Protein AF-0000000079719434 (afdb_homodimer)

pLDDT: mean 94.67, std 8.81, range [54.81, 98.94]

Sequence (190 aa):
MGSAHKIVSSGMENIEIMGLVAAVLTTYSIVPQVHKTWRNKSTKDISLTMYMAMFLGVVLWLIYGIYHESVPMILANFITAVLLFVMIVLKLKYKMGSAHKIVSSGMENIEIMGLVAAVLTTYSIVPQVHKTWRNKSTKDISLTMYMAMFLGVVLWLIYGIYHESVPMILANFITAVLLFVMIVLKLKYK

Nearest PDB structures (foldseek):
  4rng-assembly4_C-2  TM=9.936E-01  e=1.861E-06  Thermodesulfovibrio yellowstonii DSM 11347
  4rng-assembly2_D  TM=9.945E-01  e=3.079E-06  Thermodesulfovibrio yellowstonii DSM 11347
  4qnc-assembly1_A  TM=9.888E-01  e=3.050E-05  Leptospira biflexa serovar Patoc strain 'Patoc 1 (Paris)'
  5uhs-assembly1_B  TM=9.172E-01  e=1.167E-04  Leptospira biflexa serovar Patoc strain 'Patoc 1 (Paris)'
  4x5m-assembly2_B  TM=8.716E-01  e=1.544E-04  Escherichia coli UMEA 3162-1

InterPro domains:
  IPR006603 PQ-loop repeat [PF04193] (16-69)
  IPR047662 SemiSWEET transporter [NF037968] (19-94)

Organism: NCBI:txid616991

Foldseek 3Di:
DVVVVVVVVVVVVVVLVVLQVVLCCQLCVLVVVLVVCVVVLACPVPDLVVLVVVLVVLVVQLVVCVVVVRPSSNNSSVSNNVSSVSVNVSNVRSD/DVVVVVVVVVVVVVVLVVLQVVLCCQLCVLVVVLVVCVVVLACPVPDLVVLVVVLVVLVVQLVVCVVVVRPSSNNSSVSNNVSSVSVNVSNVVSD

Secondary structure (DSSP, 8-state):
-HHHHHHHHHHHHHHHHHHHHHHHHHHHTHHHHHHHHHHH---TTS-HHHHHHHHHHHHHHHHHHHHTT-HHHHHHHHHHHHHHHHHHHHHHH--/-HHHHHHHHHHHHHHHHHHHHHHHHHHHTHHHHHHHHHHH---TTS-HHHHHHHHHHHHHHHHHHHHTT-HHHHHHHHHHHHHHHHHHHHHHH--

Solvent-accessible surface area (backbone atoms only — not comparable to full-atom values): 9153 Å² total; per-residue (Å²): 116,70,64,63,55,49,52,51,53,50,49,51,52,52,46,53,49,44,34,39,53,18,22,50,31,44,34,56,16,50,49,55,35,47,51,50,29,67,72,67,55,42,33,86,55,58,44,65,66,19,42,54,36,30,34,56,11,29,52,39,42,24,54,44,14,55,75,68,65,34,65,36,43,33,52,24,25,53,55,30,35,52,54,36,50,52,46,47,52,51,43,67,71,36,103,116,71,64,63,55,49,54,50,52,51,49,50,51,53,47,51,50,43,34,39,52,18,23,49,31,44,36,55,17,50,48,55,35,48,51,50,29,67,71,67,56,44,33,86,54,57,44,66,64,19,42,53,35,30,35,56,12,30,53,40,42,23,53,45,15,55,76,66,67,34,65,37,44,32,52,24,25,52,54,34,34,53,54,34,48,53,46,49,53,50,44,67,71,36,102

Structure (mmCIF, N/CA/C/O backbone):
data_AF-0000000079719434-model_v1
#
loop_
_entity.id
_entity.type
_entity.pdbx_description
1 polymer 'MtN3 and saliva related transmembrane protein'
#
loop_
_atom_site.group_PDB
_atom_site.id
_atom_site.type_symbol
_atom_site.label_atom_id
_atom_site.label_alt_id
_atom_site.label_comp_id
_atom_site.label_asym_id
_atom_site.label_entity_id
_atom_site.label_seq_id
_atom_site.pdbx_PDB_ins_code
_atom_site.Cartn_x
_atom_site.Cartn_y
_atom_site.Cartn_z
_atom_site.occupancy
_atom_site.B_iso_or_equiv
_atom_site.auth_seq_id
_atom_site.auth_comp_id
_atom_site.auth_asym_id
_atom_site.auth_atom_id
_atom_site.pdbx_PDB_model_num
ATOM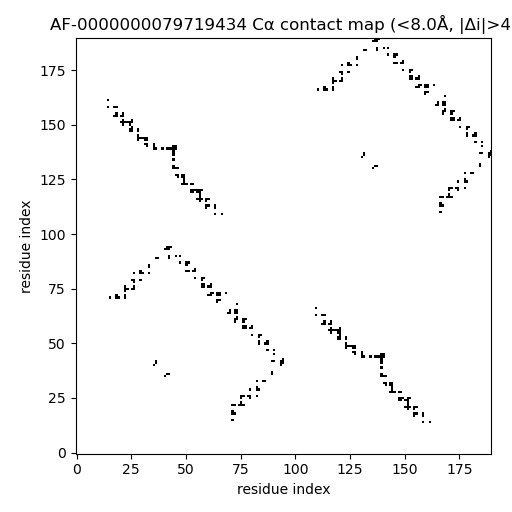 1 N N . MET A 1 1 ? 0.229 26.531 32.25 1 56.62 1 MET A N 1
ATOM 2 C CA . MET A 1 1 ? 0.616 26.781 30.844 1 56.62 1 MET A CA 1
ATOM 3 C C . MET A 1 1 ? 1.739 25.844 30.422 1 56.62 1 MET A C 1
ATOM 5 O O . MET A 1 1 ? 1.722 25.312 29.312 1 56.62 1 MET A O 1
ATOM 9 N N . GLY A 1 2 ? 2.689 25.469 31.125 1 70.75 2 GLY A N 1
ATOM 10 C CA . GLY A 1 2 ? 3.826 24.594 30.891 1 70.75 2 GLY A CA 1
ATOM 11 C C . GLY A 1 2 ? 3.434 23.141 30.719 1 70.75 2 GLY A C 1
ATOM 12 O O . GLY A 1 2 ? 3.98 22.438 29.859 1 70.75 2 GLY A O 1
ATOM 13 N N . SER A 1 3 ? 2.33 22.75 31.391 1 69.25 3 SER A N 1
ATOM 14 C CA . SER A 1 3 ? 1.904 21.359 31.359 1 69.25 3 SER A CA 1
ATOM 15 C C . SER A 1 3 ? 1.192 21.016 30.047 1 69.25 3 SER A C 1
ATOM 17 O O . SER A 1 3 ? 1.444 19.969 29.453 1 69.25 3 SER A O 1
ATOM 19 N N . ALA A 1 4 ? 0.373 21.953 29.625 1 73 4 ALA A N 1
ATOM 20 C CA . ALA A 1 4 ? -0.369 21.766 28.375 1 73 4 ALA A CA 1
ATOM 21 C C . ALA A 1 4 ? 0.573 21.719 27.172 1 73 4 ALA A C 1
ATOM 23 O O . ALA A 1 4 ? 0.402 20.891 26.281 1 73 4 ALA A O 1
ATOM 24 N N . HIS A 1 5 ? 1.598 22.562 27.109 1 72.5 5 HIS A N 1
ATOM 25 C CA . HIS A 1 5 ? 2.578 22.594 26.031 1 72.5 5 HIS A CA 1
ATOM 26 C C . HIS A 1 5 ? 3.379 21.297 25.984 1 72.5 5 HIS A C 1
ATOM 28 O O . HIS A 1 5 ? 3.674 20.781 24.891 1 72.5 5 HIS A O 1
ATOM 34 N N . LYS A 1 6 ? 3.693 20.734 27.125 1 72.06 6 LYS A N 1
ATOM 35 C CA . LYS A 1 6 ? 4.453 19.5 27.203 1 72.06 6 LYS A CA 1
ATOM 36 C C . LYS A 1 6 ? 3.615 18.312 26.734 1 72.06 6 LYS A C 1
ATOM 38 O O . LYS A 1 6 ? 4.121 17.422 26.047 1 72.06 6 LYS A O 1
ATOM 43 N N . ILE A 1 7 ? 2.357 18.234 27.031 1 68 7 ILE A N 1
ATOM 44 C CA . ILE A 1 7 ? 1.456 17.172 26.625 1 68 7 ILE A CA 1
ATOM 45 C C . ILE A 1 7 ? 1.271 17.188 25.109 1 68 7 ILE A C 1
ATOM 47 O O . ILE A 1 7 ? 1.33 16.141 24.469 1 68 7 ILE A O 1
ATOM 51 N N . VAL A 1 8 ? 1.187 18.359 24.547 1 73.12 8 VAL A N 1
ATOM 52 C CA . VAL A 1 8 ? 1.013 18.5 23.109 1 73.12 8 VAL A CA 1
ATOM 53 C C . VAL A 1 8 ? 2.299 18.109 22.391 1 73.12 8 VAL A C 1
ATOM 55 O O . VAL A 1 8 ? 2.262 17.375 21.391 1 73.12 8 VAL A O 1
ATOM 58 N N . SER A 1 9 ? 3.428 18.609 22.922 1 79.62 9 SER A N 1
ATOM 59 C CA . SER A 1 9 ? 4.715 18.266 22.328 1 79.62 9 SER A CA 1
ATOM 60 C C . SER A 1 9 ? 4.98 16.766 22.391 1 79.62 9 SER A C 1
ATOM 62 O O . SER A 1 9 ? 5.402 16.156 21.406 1 79.62 9 SER A O 1
ATOM 64 N N . SER A 1 10 ? 4.648 16.188 23.5 1 82 10 SER A N 1
ATOM 65 C CA . SER A 1 10 ? 4.828 14.75 23.672 1 82 10 SER A CA 1
ATOM 66 C C . SER A 1 10 ? 3.881 13.969 22.781 1 82 10 SER A C 1
ATOM 68 O O . SER A 1 10 ? 4.266 12.945 22.203 1 82 10 SER A O 1
ATOM 70 N N . GLY A 1 11 ? 2.691 14.383 22.625 1 82.25 11 GLY A N 1
ATOM 71 C CA . GLY A 1 11 ? 1.723 13.766 21.734 1 82.25 11 GLY A CA 1
ATOM 72 C C . GLY A 1 11 ? 2.148 13.805 20.281 1 82.25 11 GLY A C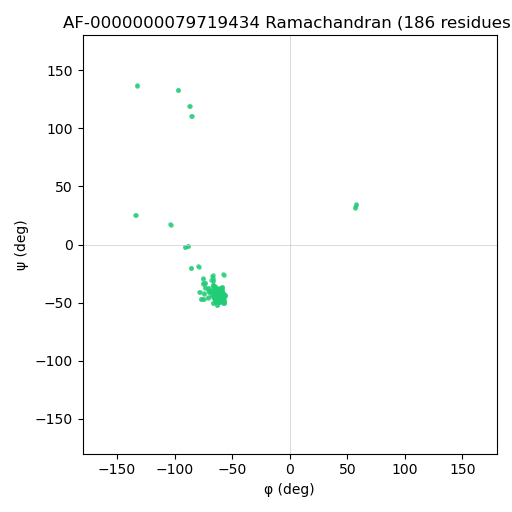 1
ATOM 73 O O . GLY A 1 11 ? 2.004 12.812 19.562 1 82.25 11 GLY A O 1
ATOM 74 N N . MET A 1 12 ? 2.697 14.945 19.906 1 83.19 12 MET A N 1
ATOM 75 C CA . MET A 1 12 ? 3.184 15.109 18.547 1 83.19 12 MET A CA 1
ATOM 76 C C . MET A 1 12 ? 4.367 14.188 18.266 1 83.19 12 MET A C 1
ATOM 78 O O . MET A 1 12 ? 4.477 13.602 17.188 1 83.19 12 MET A O 1
ATOM 82 N N . GLU A 1 13 ? 5.172 14.18 19.234 1 86.94 13 GLU A N 1
ATOM 83 C CA . GLU A 1 13 ? 6.32 13.289 19.094 1 86.94 13 GLU A CA 1
ATOM 84 C C . GLU A 1 13 ? 5.875 11.836 18.969 1 86.94 13 GLU A C 1
ATOM 86 O O . GLU A 1 13 ? 6.402 11.086 18.141 1 86.94 13 GLU A O 1
ATOM 91 N N . ASN A 1 14 ? 4.918 11.43 19.766 1 91.44 14 ASN A N 1
ATOM 92 C CA . ASN A 1 14 ? 4.414 10.062 19.734 1 91.44 14 ASN A CA 1
ATOM 93 C C . ASN A 1 14 ? 3.734 9.742 18.406 1 91.44 14 ASN A C 1
ATOM 95 O O . ASN A 1 14 ? 3.877 8.641 17.875 1 91.44 14 ASN A O 1
ATOM 99 N N . ILE A 1 15 ? 3.109 10.672 17.891 1 93.81 15 ILE A N 1
ATOM 100 C CA . ILE A 1 15 ? 2.402 10.438 16.641 1 93.81 15 ILE A CA 1
ATOM 101 C C . ILE A 1 15 ? 3.406 10.344 15.492 1 93.81 15 ILE A C 1
ATOM 103 O O . ILE A 1 15 ? 3.207 9.578 14.547 1 93.81 15 ILE A O 1
ATOM 107 N N . GLU A 1 16 ? 4.441 11.109 15.508 1 93.62 16 GLU A N 1
ATOM 108 C CA . GLU A 1 16 ? 5.477 11.047 14.477 1 93.62 16 GLU A CA 1
ATOM 109 C C . GLU A 1 16 ? 6.227 9.719 14.539 1 93.62 16 GLU A C 1
ATOM 111 O O . GLU A 1 16 ? 6.625 9.18 13.508 1 93.62 16 GLU A O 1
ATOM 116 N N . ILE A 1 17 ? 6.398 9.25 15.703 1 95.62 17 ILE A N 1
ATOM 117 C CA . ILE A 1 17 ? 7 7.934 15.875 1 95.62 17 ILE A CA 1
ATOM 118 C C . ILE A 1 17 ? 6.07 6.867 15.297 1 95.62 17 ILE A C 1
ATOM 120 O O . ILE A 1 17 ? 6.523 5.945 14.609 1 95.62 17 ILE A O 1
ATOM 124 N N . MET A 1 18 ? 4.805 6.988 15.578 1 96.62 18 MET A N 1
ATOM 125 C CA . MET A 1 18 ? 3.828 6.062 15.016 1 96.62 18 MET A CA 1
ATOM 126 C C . MET A 1 18 ? 3.869 6.086 13.492 1 96.62 18 MET A C 1
ATOM 128 O O . MET A 1 18 ? 3.809 5.039 12.844 1 96.62 18 MET A O 1
ATOM 132 N N . GLY A 1 19 ? 3.957 7.262 12.953 1 97.69 19 GLY A N 1
ATOM 133 C CA . GLY A 1 19 ? 4.113 7.395 11.508 1 97.69 19 GLY A CA 1
ATOM 134 C C . GLY A 1 19 ? 5.348 6.691 10.977 1 97.69 19 GLY A C 1
ATOM 135 O O . GLY A 1 19 ? 5.301 6.062 9.922 1 97.69 19 GLY A O 1
ATOM 136 N N . LEU A 1 20 ? 6.395 6.777 11.727 1 97.88 20 LEU A N 1
ATOM 137 C CA . LEU A 1 20 ? 7.633 6.133 11.297 1 97.88 20 LEU A CA 1
ATOM 138 C C . LEU A 1 20 ? 7.504 4.613 11.367 1 97.88 20 LEU A C 1
ATOM 140 O O . LEU A 1 20 ? 8.008 3.904 10.492 1 97.88 20 LEU A O 1
ATOM 144 N N . VAL A 1 21 ? 6.91 4.074 12.344 1 98.38 21 VAL A N 1
ATOM 145 C CA . VAL A 1 21 ? 6.676 2.639 12.461 1 98.38 21 VAL A CA 1
ATOM 146 C C . VAL A 1 21 ? 5.762 2.172 11.328 1 98.38 21 VAL A C 1
ATOM 148 O O . VAL A 1 21 ? 6.012 1.141 10.703 1 98.38 21 VAL A O 1
ATOM 151 N N . ALA A 1 22 ? 4.672 2.924 11.078 1 98.62 22 ALA A N 1
ATOM 152 C CA . ALA A 1 22 ? 3.783 2.625 9.961 1 98.62 22 ALA A CA 1
ATOM 153 C C . ALA A 1 22 ? 4.547 2.602 8.641 1 98.62 22 ALA A C 1
ATOM 155 O O . ALA A 1 22 ? 4.359 1.698 7.82 1 98.62 22 ALA A O 1
ATOM 156 N N . ALA A 1 23 ? 5.418 3.584 8.469 1 98.38 23 ALA A N 1
ATOM 157 C CA . ALA A 1 23 ? 6.246 3.691 7.27 1 98.38 23 ALA A CA 1
ATOM 158 C C . ALA A 1 23 ? 7.117 2.451 7.094 1 98.38 23 ALA A C 1
ATOM 160 O O . ALA A 1 23 ? 7.188 1.885 6 1 98.38 23 ALA A O 1
ATOM 161 N N . VAL A 1 24 ? 7.777 2.051 8.133 1 98.56 24 VAL A N 1
ATOM 162 C CA . VAL A 1 24 ? 8.656 0.89 8.07 1 98.56 24 VAL A CA 1
ATOM 163 C C . VAL A 1 24 ? 7.844 -0.362 7.75 1 98.56 24 VAL A C 1
ATOM 165 O O . VAL A 1 24 ? 8.227 -1.157 6.887 1 98.56 24 VAL A O 1
ATOM 168 N N . LEU A 1 25 ? 6.746 -0.561 8.422 1 98.62 25 LEU A N 1
ATOM 169 C CA . LEU A 1 25 ? 5.91 -1.737 8.203 1 98.62 25 LEU A CA 1
ATOM 170 C C . LEU A 1 25 ? 5.395 -1.775 6.766 1 98.62 25 LEU A C 1
ATOM 172 O O . LEU A 1 25 ? 5.516 -2.795 6.082 1 98.62 25 LEU A O 1
ATOM 176 N N . THR A 1 26 ? 4.82 -0.669 6.258 1 98.5 26 THR A N 1
ATOM 177 C CA . THR A 1 26 ? 4.191 -0.668 4.941 1 98.5 26 THR A CA 1
ATOM 178 C C . THR A 1 26 ? 5.246 -0.771 3.842 1 98.5 26 THR A C 1
ATOM 180 O O . THR A 1 26 ? 5.027 -1.439 2.828 1 98.5 26 THR A O 1
ATOM 183 N N . THR A 1 27 ? 6.395 -0.123 4.023 1 98.44 27 THR A N 1
ATOM 184 C CA . THR A 1 27 ? 7.418 -0.154 2.986 1 98.44 27 THR A CA 1
ATOM 185 C C . THR A 1 27 ? 8.156 -1.488 2.996 1 98.44 27 THR A C 1
ATOM 187 O O . THR A 1 27 ? 8.305 -2.133 1.956 1 98.44 27 THR A O 1
ATOM 190 N N . TYR A 1 28 ? 8.578 -1.98 4.145 1 98.19 28 TYR A N 1
ATOM 191 C CA . TYR A 1 28 ? 9.32 -3.23 4.246 1 98.19 28 TYR A CA 1
ATOM 192 C C . TYR A 1 28 ? 8.445 -4.418 3.869 1 98.19 28 TYR A C 1
ATOM 194 O O . TYR A 1 28 ? 8.953 -5.457 3.436 1 98.19 28 TYR A O 1
ATOM 202 N N . SER A 1 29 ? 7.137 -4.332 4.035 1 98.69 29 SER A N 1
ATOM 203 C CA . SER A 1 29 ? 6.203 -5.422 3.76 1 98.69 29 SER A CA 1
ATOM 204 C C . SER A 1 29 ? 6.32 -5.898 2.314 1 98.69 29 SER A C 1
ATOM 206 O O . SER A 1 29 ? 6.035 -7.059 2.012 1 98.69 29 SER A O 1
ATOM 208 N N . ILE A 1 30 ? 6.758 -5.039 1.414 1 98.75 30 ILE A N 1
ATOM 209 C CA . ILE A 1 30 ? 6.801 -5.363 -0.006 1 98.75 30 ILE A CA 1
ATOM 210 C C . ILE A 1 30 ? 8.023 -6.23 -0.299 1 98.75 30 ILE A C 1
ATOM 212 O O . ILE A 1 30 ? 8.055 -6.961 -1.291 1 98.75 30 ILE A O 1
ATOM 216 N N . VAL A 1 31 ? 8.961 -6.227 0.537 1 98.81 31 VAL A N 1
ATOM 217 C CA . VAL A 1 31 ? 10.227 -6.91 0.313 1 98.81 31 VAL A CA 1
ATOM 218 C C . VAL A 1 31 ? 9.992 -8.422 0.249 1 98.81 31 VAL A C 1
ATOM 220 O O . VAL A 1 31 ? 10.492 -9.094 -0.656 1 98.81 31 VAL A O 1
ATOM 223 N N . PRO A 1 32 ? 9.211 -9.008 1.161 1 98.81 32 PRO A N 1
ATOM 224 C CA . PRO A 1 32 ? 8.938 -10.438 1.043 1 98.81 32 PRO A CA 1
ATOM 225 C C . PRO A 1 32 ? 8.266 -10.805 -0.279 1 98.81 32 PRO A C 1
ATOM 227 O O . PRO A 1 32 ? 8.508 -11.883 -0.824 1 98.81 32 PRO A O 1
ATOM 230 N N . GLN A 1 33 ? 7.414 -10.008 -0.778 1 98.88 33 GLN A N 1
ATOM 231 C CA . GLN A 1 33 ? 6.789 -10.266 -2.072 1 98.88 33 GLN A CA 1
ATOM 232 C C . GLN A 1 33 ? 7.816 -10.211 -3.199 1 98.88 33 GLN A C 1
ATOM 234 O O . GLN A 1 33 ? 7.82 -11.062 -4.086 1 98.88 33 GLN A O 1
ATOM 239 N N . VAL A 1 34 ? 8.633 -9.203 -3.178 1 98.81 34 VAL A N 1
ATOM 240 C CA . VAL A 1 34 ? 9.688 -9.078 -4.176 1 98.81 34 VAL A CA 1
ATOM 241 C C . VAL A 1 34 ? 10.586 -10.312 -4.137 1 98.81 34 VAL A C 1
ATOM 243 O O . VAL A 1 34 ? 10.898 -10.891 -5.18 1 98.81 34 VAL A O 1
ATOM 246 N N . HIS A 1 35 ? 10.977 -10.594 -2.967 1 98.62 35 HIS A N 1
ATOM 247 C CA . HIS A 1 35 ? 11.844 -11.758 -2.797 1 98.62 35 HIS A CA 1
ATOM 248 C C . HIS A 1 35 ? 11.188 -13.016 -3.344 1 98.62 35 HIS A C 1
ATOM 250 O O . HIS A 1 35 ? 11.82 -13.789 -4.062 1 98.62 35 HIS A O 1
ATOM 256 N N . LYS A 1 36 ? 9.961 -13.312 -2.992 1 98.56 36 LYS A N 1
ATOM 257 C CA . LYS A 1 36 ? 9.234 -14.484 -3.453 1 98.56 36 LYS A CA 1
ATOM 258 C C . LYS A 1 36 ? 9.141 -14.516 -4.977 1 98.56 36 LYS A C 1
ATOM 260 O O . LYS A 1 36 ? 9.367 -15.562 -5.598 1 98.56 36 LYS A O 1
ATOM 265 N N . THR A 1 37 ? 8.797 -13.43 -5.531 1 98.62 37 THR A N 1
ATOM 266 C CA . THR A 1 37 ? 8.68 -13.32 -6.98 1 98.62 37 THR A CA 1
ATOM 267 C C . THR A 1 37 ? 10.023 -13.578 -7.656 1 98.62 37 THR A C 1
ATOM 269 O O . THR A 1 37 ? 10.094 -14.305 -8.648 1 98.62 37 THR A O 1
ATOM 272 N N . TRP A 1 38 ? 11.039 -12.961 -7.152 1 98.12 38 TRP A N 1
ATOM 273 C CA . TRP A 1 38 ? 12.375 -13.102 -7.715 1 98.12 38 TRP A CA 1
ATOM 274 C C . TRP A 1 38 ? 12.859 -14.539 -7.621 1 98.12 38 TRP A C 1
ATOM 276 O O . TRP A 1 38 ? 13.469 -15.062 -8.562 1 98.12 38 TRP A O 1
ATOM 286 N N . ARG A 1 39 ? 12.555 -15.156 -6.547 1 97.88 39 ARG A N 1
ATOM 287 C CA . ARG A 1 39 ? 13.039 -16.516 -6.289 1 97.88 39 ARG A CA 1
ATOM 288 C C . ARG A 1 39 ? 12.281 -17.531 -7.137 1 97.88 39 ARG A C 1
ATOM 290 O O . ARG A 1 39 ? 12.891 -18.438 -7.723 1 97.88 39 ARG A O 1
ATOM 297 N N . ASN A 1 40 ? 10.977 -17.438 -7.184 1 97.81 40 ASN A N 1
ATOM 298 C CA . ASN A 1 40 ? 10.141 -18.438 -7.84 1 97.81 40 ASN A CA 1
ATOM 299 C C . ASN A 1 40 ? 10 -18.156 -9.336 1 97.81 40 ASN A C 1
ATOM 301 O O . ASN A 1 40 ? 9.57 -19.016 -10.094 1 97.81 40 ASN A O 1
ATOM 305 N N . LYS A 1 41 ? 10.258 -16.922 -9.711 1 98.12 41 LYS A N 1
ATOM 306 C CA . LYS A 1 41 ? 10.188 -16.484 -11.102 1 98.12 41 LYS A CA 1
ATOM 307 C C . LYS A 1 41 ? 8.805 -16.734 -11.695 1 98.12 41 LYS A C 1
ATOM 309 O O . LYS A 1 41 ? 8.688 -17.172 -12.844 1 98.12 41 LYS A O 1
ATOM 314 N N . SER A 1 42 ? 7.793 -16.625 -10.922 1 98.12 42 SER A N 1
ATOM 315 C CA . SER A 1 42 ? 6.402 -16.766 -11.336 1 98.12 42 SER A CA 1
ATOM 316 C C . SER A 1 42 ? 5.543 -15.625 -10.797 1 98.12 42 SER A C 1
ATOM 318 O O . SER A 1 42 ? 5.707 -15.195 -9.656 1 98.12 42 SER A O 1
ATOM 320 N N . THR A 1 43 ? 4.699 -15.133 -11.648 1 98.12 43 THR A N 1
ATOM 321 C CA . THR A 1 43 ? 3.814 -14.031 -11.281 1 98.12 43 THR A CA 1
ATOM 322 C C . THR A 1 43 ? 2.389 -14.305 -11.75 1 98.12 43 THR A C 1
ATOM 324 O O . THR A 1 43 ? 1.615 -13.367 -11.977 1 98.12 43 THR A O 1
ATOM 327 N N . LYS A 1 44 ? 2.02 -15.516 -11.914 1 97.81 44 LYS A N 1
ATOM 328 C CA . LYS A 1 44 ? 0.719 -15.891 -12.461 1 97.81 44 LYS A CA 1
ATOM 329 C C . LYS A 1 44 ? -0.416 -15.367 -11.586 1 97.81 44 LYS A C 1
ATOM 331 O O . LYS A 1 44 ? -1.461 -14.953 -12.102 1 97.81 44 LYS A O 1
ATOM 336 N N . ASP A 1 45 ? -0.186 -15.391 -10.281 1 98.38 45 ASP A N 1
ATOM 337 C CA . ASP A 1 45 ? -1.244 -15.016 -9.352 1 98.38 45 ASP A CA 1
ATOM 338 C C . ASP A 1 45 ? -1.198 -13.523 -9.039 1 98.38 45 ASP A C 1
ATOM 340 O O . ASP A 1 45 ? -2.053 -13.008 -8.312 1 98.38 45 ASP A O 1
ATOM 344 N N . ILE A 1 46 ? -0.261 -12.797 -9.57 1 98.62 46 ILE A N 1
ATOM 345 C CA . ILE A 1 46 ? -0.021 -11.398 -9.211 1 98.62 46 ILE A CA 1
ATOM 346 C C . ILE A 1 46 ? -0.709 -10.484 -10.227 1 98.62 46 ILE A C 1
ATOM 348 O O . ILE A 1 46 ? -0.597 -10.688 -11.438 1 98.62 46 ILE A O 1
ATOM 352 N N . SER A 1 47 ? -1.43 -9.469 -9.758 1 98.69 47 SER A N 1
ATOM 353 C CA . SER A 1 47 ? -2.137 -8.516 -10.602 1 98.69 47 SER A CA 1
ATOM 354 C C . SER A 1 47 ? -1.225 -7.363 -11.023 1 98.69 47 SER A C 1
ATOM 356 O O . SER A 1 47 ? -0.79 -6.57 -10.18 1 98.69 47 SER A O 1
ATOM 358 N N . LEU A 1 48 ? -1.032 -7.238 -12.336 1 98.62 48 LEU A N 1
ATOM 359 C CA . LEU A 1 48 ? -0.27 -6.113 -12.859 1 98.62 48 LEU A CA 1
ATOM 360 C C . LEU A 1 48 ? -1.006 -4.797 -12.625 1 98.62 48 LEU A C 1
ATOM 362 O O . LEU A 1 48 ? -0.387 -3.787 -12.281 1 98.62 48 LEU A O 1
ATOM 366 N N . THR A 1 49 ? -2.268 -4.832 -12.797 1 98.62 49 THR A N 1
ATOM 367 C CA . THR A 1 49 ? -3.092 -3.639 -12.641 1 98.62 49 THR A CA 1
ATOM 368 C C . THR A 1 49 ? -2.973 -3.084 -11.227 1 98.62 49 THR A C 1
ATOM 370 O O . THR A 1 49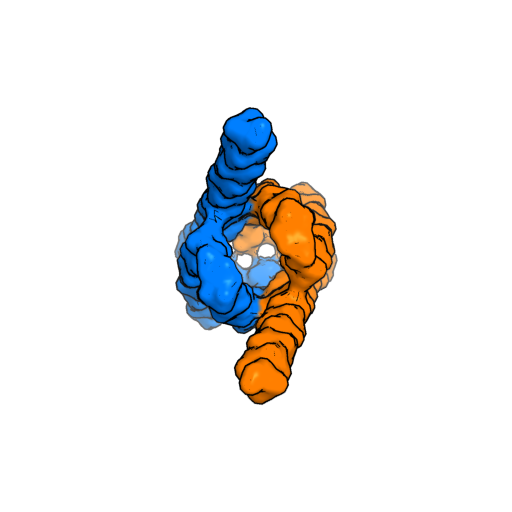 ? -2.924 -1.867 -11.031 1 98.62 49 THR A O 1
ATOM 373 N N . MET A 1 50 ? -2.922 -3.979 -10.242 1 98.81 50 MET A N 1
ATOM 374 C CA . MET A 1 50 ? -2.773 -3.512 -8.867 1 98.81 50 MET A CA 1
ATOM 375 C C . MET A 1 50 ? -1.485 -2.711 -8.703 1 98.81 50 MET A C 1
ATOM 377 O O . MET A 1 50 ? -1.508 -1.589 -8.195 1 98.81 50 MET A O 1
ATOM 381 N N . TYR A 1 51 ? -0.434 -3.191 -9.148 1 98.75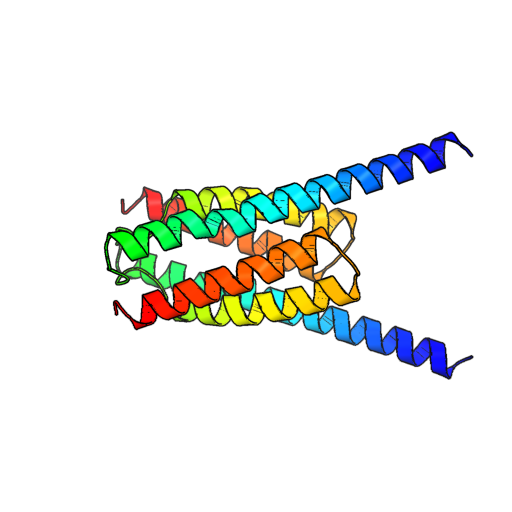 51 TYR A N 1
ATOM 382 C CA . TYR A 1 51 ? 0.866 -2.59 -8.875 1 98.75 51 TYR A CA 1
ATOM 383 C C . TYR A 1 51 ? 1.049 -1.304 -9.672 1 98.75 51 TYR A C 1
ATOM 385 O O . TYR A 1 51 ? 1.681 -0.356 -9.203 1 98.75 51 TYR A O 1
ATOM 393 N N . MET A 1 52 ? 0.485 -1.245 -10.867 1 98.81 52 MET A N 1
ATOM 394 C CA . MET A 1 52 ? 0.554 -0.01 -11.641 1 98.81 52 MET A CA 1
ATOM 395 C C . MET A 1 52 ? -0.249 1.1 -10.977 1 98.81 52 MET A C 1
ATOM 397 O O . MET A 1 52 ? 0.24 2.221 -10.82 1 98.81 52 MET A O 1
ATOM 401 N N . ALA A 1 53 ? -1.457 0.786 -10.648 1 98.75 53 ALA A N 1
ATOM 402 C CA . ALA A 1 53 ? -2.311 1.779 -10.008 1 98.75 53 ALA A CA 1
ATOM 403 C C . ALA A 1 53 ? -1.737 2.201 -8.656 1 98.75 53 ALA A C 1
ATOM 405 O O . ALA A 1 53 ? -1.763 3.383 -8.305 1 98.75 53 ALA A O 1
ATOM 406 N N . MET A 1 54 ? -1.239 1.247 -7.895 1 98.81 54 MET A N 1
ATOM 407 C CA . MET A 1 54 ? -0.617 1.551 -6.609 1 98.81 54 MET A CA 1
ATOM 408 C C . MET A 1 54 ? 0.582 2.477 -6.789 1 98.81 54 MET A C 1
ATOM 410 O O . MET A 1 54 ? 0.762 3.424 -6.023 1 98.81 54 MET A O 1
ATOM 414 N N . PHE A 1 55 ? 1.394 2.193 -7.773 1 98.94 55 PHE A N 1
ATOM 415 C CA . PHE A 1 55 ? 2.561 3.027 -8.039 1 98.94 55 PHE A CA 1
ATOM 416 C C . PHE A 1 55 ? 2.148 4.473 -8.289 1 98.94 55 PHE A C 1
ATOM 418 O O . PHE A 1 55 ? 2.699 5.395 -7.68 1 98.94 55 PHE A O 1
ATOM 425 N N . LEU A 1 56 ? 1.183 4.652 -9.117 1 98.88 56 LEU A N 1
ATOM 426 C CA . LEU A 1 56 ? 0.701 6 -9.406 1 98.88 56 LEU A CA 1
ATOM 427 C C . LEU A 1 56 ? 0.141 6.66 -8.148 1 98.88 56 LEU A C 1
ATOM 429 O O . LEU A 1 56 ? 0.394 7.84 -7.895 1 98.88 56 LEU A O 1
ATOM 433 N N . GLY A 1 57 ? -0.621 5.949 -7.395 1 98.81 57 GLY A N 1
ATOM 434 C CA . GLY A 1 57 ? -1.167 6.465 -6.152 1 98.81 57 GLY A CA 1
ATOM 435 C C . GLY A 1 57 ? -0.099 6.875 -5.152 1 98.81 57 GLY A C 1
ATOM 436 O O . GLY A 1 57 ? -0.181 7.945 -4.551 1 98.81 57 GLY A O 1
ATOM 437 N N . VAL A 1 58 ? 0.896 6.039 -5.031 1 98.75 58 VAL A N 1
ATOM 438 C CA . VAL A 1 58 ? 1.969 6.277 -4.07 1 98.75 58 VAL A CA 1
ATOM 439 C C . VAL A 1 58 ? 2.768 7.512 -4.484 1 98.75 58 VAL A C 1
ATOM 441 O O . VAL A 1 58 ? 3.238 8.266 -3.631 1 98.75 58 VAL A O 1
ATOM 444 N N . VAL A 1 59 ? 2.926 7.73 -5.719 1 98.88 59 VAL A N 1
ATOM 445 C CA . VAL A 1 59 ? 3.596 8.938 -6.199 1 98.88 59 VAL A CA 1
ATOM 446 C C . VAL A 1 59 ? 2.791 10.172 -5.797 1 98.88 59 VAL A C 1
ATOM 448 O O . VAL A 1 59 ? 3.359 11.172 -5.363 1 98.88 59 VAL A O 1
ATOM 451 N N . LEU A 1 60 ? 1.478 10.086 -5.914 1 98.69 60 LEU A N 1
ATOM 452 C CA . LEU A 1 60 ? 0.622 11.18 -5.484 1 98.69 60 LEU A CA 1
ATOM 453 C C . LEU A 1 60 ? 0.698 11.375 -3.971 1 98.69 60 LEU A C 1
ATOM 455 O O . LEU A 1 60 ? 0.692 12.5 -3.482 1 98.69 60 LEU A O 1
ATOM 459 N N . TRP A 1 61 ? 0.821 10.289 -3.191 1 98.62 61 TRP A N 1
ATOM 460 C CA . TRP A 1 61 ? 0.979 10.383 -1.744 1 98.62 61 TRP A CA 1
ATOM 461 C C . TRP A 1 61 ? 2.318 11.016 -1.382 1 98.62 61 TRP A C 1
ATOM 463 O O . TRP A 1 61 ? 2.428 11.711 -0.371 1 98.62 61 TRP A O 1
ATOM 473 N N . LEU A 1 62 ? 3.279 10.766 -2.24 1 98.69 62 LEU A N 1
ATOM 474 C CA . LEU A 1 62 ? 4.578 11.391 -2.016 1 98.69 62 LEU A CA 1
ATOM 475 C C . LEU A 1 62 ? 4.473 12.906 -2.125 1 98.69 62 LEU A C 1
ATOM 477 O O . LEU A 1 62 ? 4.992 13.633 -1.272 1 98.69 62 LEU A O 1
ATOM 481 N N . ILE A 1 63 ? 3.85 13.359 -3.104 1 98.38 63 ILE A N 1
ATOM 482 C CA . ILE A 1 63 ? 3.639 14.789 -3.281 1 98.38 63 ILE A CA 1
ATOM 483 C C . ILE A 1 63 ? 2.824 15.344 -2.115 1 98.38 63 ILE A C 1
ATOM 485 O O . ILE A 1 63 ? 3.145 16.406 -1.571 1 98.38 63 ILE A O 1
ATOM 489 N N . TYR A 1 64 ? 1.794 14.609 -1.745 1 97.94 64 TYR A N 1
ATOM 490 C CA . TYR A 1 64 ? 0.953 14.945 -0.603 1 97.94 64 TYR A CA 1
ATOM 491 C C . TYR A 1 64 ? 1.783 15.062 0.67 1 97.94 64 TYR A C 1
ATOM 493 O O . TYR A 1 64 ? 1.596 15.992 1.461 1 97.94 64 TYR A O 1
ATOM 501 N N . GLY A 1 65 ? 2.666 14.102 0.859 1 97.25 65 GLY A N 1
ATOM 502 C CA . GLY A 1 65 ? 3.555 14.117 2.01 1 97.25 65 GLY A CA 1
ATOM 503 C C . GLY A 1 65 ? 4.531 15.273 1.994 1 97.25 65 GLY A C 1
ATOM 504 O O . GLY A 1 65 ? 4.824 15.859 3.039 1 97.25 65 GLY A O 1
ATOM 505 N N . ILE A 1 66 ? 5.07 15.617 0.824 1 97.88 66 ILE A N 1
ATOM 506 C CA . ILE A 1 66 ? 5.984 16.734 0.68 1 97.88 66 ILE A CA 1
ATOM 507 C C . ILE A 1 66 ? 5.266 18.047 1.033 1 97.88 66 ILE A C 1
ATOM 509 O O . ILE A 1 66 ? 5.785 18.859 1.797 1 97.88 66 ILE A O 1
ATOM 513 N N . TYR A 1 67 ? 4.074 18.219 0.564 1 96.19 67 TYR A N 1
ATOM 514 C CA . TYR A 1 67 ? 3.291 19.406 0.841 1 96.19 67 TYR A CA 1
ATOM 515 C C . TYR A 1 67 ? 3.02 19.547 2.334 1 96.19 67 TYR A C 1
ATOM 517 O O . TYR A 1 67 ? 3.078 20.656 2.881 1 96.19 67 TYR A O 1
ATOM 525 N N . HIS A 1 68 ? 2.756 18.438 2.996 1 95.12 68 HIS A N 1
ATOM 526 C CA . HIS A 1 68 ? 2.43 18.469 4.418 1 95.12 68 HIS A CA 1
ATOM 527 C C . HIS A 1 68 ? 3.689 18.375 5.273 1 95.12 68 HIS A C 1
ATOM 529 O O . HIS A 1 68 ? 3.607 18.344 6.504 1 95.12 68 HIS A O 1
ATOM 535 N N . GLU A 1 69 ? 4.812 18.25 4.594 1 95.5 69 GLU A N 1
ATOM 536 C CA . GLU A 1 69 ? 6.113 18.203 5.254 1 95.5 69 GLU A CA 1
ATOM 537 C C . GLU A 1 69 ? 6.168 17.078 6.277 1 95.5 69 GLU A C 1
ATOM 539 O O . GLU A 1 69 ? 6.707 17.25 7.371 1 95.5 69 GLU A O 1
ATOM 544 N N . SER A 1 70 ? 5.465 16.047 5.988 1 96.06 70 SER A N 1
ATOM 545 C CA . SER A 1 70 ? 5.473 14.859 6.836 1 96.06 70 SER A CA 1
ATOM 546 C C . SER A 1 70 ? 6.633 13.938 6.488 1 96.06 70 SER A C 1
ATOM 548 O O . SER A 1 70 ? 6.621 13.281 5.445 1 96.06 70 SER A O 1
ATOM 550 N N . VAL A 1 71 ? 7.633 13.836 7.418 1 96.44 71 VAL A N 1
ATOM 551 C CA . VAL A 1 71 ? 8.836 13.039 7.176 1 96.44 71 VAL A CA 1
ATOM 552 C C . VAL A 1 71 ? 8.453 11.57 7.02 1 96.44 71 VAL A C 1
ATOM 554 O O . VAL A 1 71 ? 8.859 10.914 6.059 1 96.44 71 VAL A O 1
ATOM 557 N N . PRO A 1 72 ? 7.582 10.984 7.922 1 97.94 72 PRO A N 1
ATOM 558 C CA . PRO A 1 72 ? 7.207 9.586 7.742 1 97.94 72 PRO A CA 1
ATOM 559 C C . PRO A 1 72 ? 6.523 9.32 6.402 1 97.94 72 PRO A C 1
ATOM 561 O O . PRO A 1 72 ? 6.793 8.305 5.758 1 97.94 72 PRO A O 1
ATOM 564 N N . MET A 1 73 ? 5.688 10.227 5.957 1 98.25 73 MET A N 1
ATOM 565 C CA . MET A 1 73 ? 4.973 10.039 4.695 1 98.25 73 MET A CA 1
ATOM 566 C C . MET A 1 73 ? 5.938 10.094 3.516 1 98.25 73 MET A C 1
ATOM 568 O O . MET A 1 73 ? 5.828 9.297 2.584 1 98.25 73 MET A O 1
ATOM 572 N N . ILE A 1 74 ? 6.844 11.039 3.525 1 98.5 74 ILE A N 1
ATOM 573 C CA . ILE A 1 74 ? 7.801 11.195 2.436 1 98.5 74 ILE A CA 1
ATOM 574 C C . ILE A 1 74 ? 8.656 9.938 2.32 1 98.5 74 ILE A C 1
ATOM 576 O O . ILE A 1 74 ? 8.812 9.383 1.229 1 98.5 74 ILE A O 1
ATOM 580 N N . LEU A 1 75 ? 9.188 9.469 3.404 1 98.06 75 LEU A N 1
ATOM 581 C CA . LEU A 1 75 ? 10.047 8.289 3.402 1 98.06 75 LEU A CA 1
ATOM 582 C C . LEU A 1 75 ? 9.2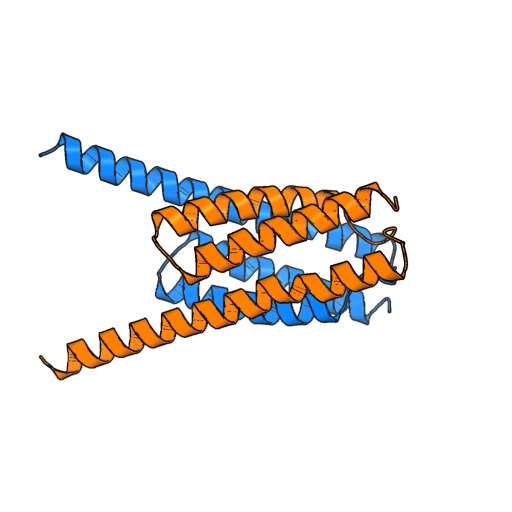73 7.051 2.959 1 98.06 75 LEU A C 1
ATOM 584 O O . LEU A 1 75 ? 9.734 6.293 2.105 1 98.06 75 LEU A O 1
ATOM 588 N N . ALA A 1 76 ? 8.133 6.855 3.574 1 98.44 76 ALA A N 1
ATOM 589 C CA . ALA A 1 76 ? 7.328 5.676 3.266 1 98.44 76 ALA A CA 1
ATOM 590 C C . ALA A 1 76 ? 6.988 5.617 1.779 1 98.44 76 ALA A C 1
ATOM 592 O O . ALA A 1 76 ? 7.207 4.594 1.126 1 98.44 76 ALA A O 1
ATOM 593 N N . ASN A 1 77 ? 6.488 6.703 1.237 1 98.81 77 ASN A N 1
ATOM 594 C CA . ASN A 1 77 ? 5.984 6.691 -0.132 1 98.81 77 ASN A CA 1
ATOM 595 C C . ASN A 1 77 ? 7.121 6.672 -1.148 1 98.81 77 ASN A C 1
ATOM 597 O O . ASN A 1 77 ? 7.004 6.043 -2.203 1 98.81 77 ASN A O 1
ATOM 601 N N . PHE A 1 78 ? 8.266 7.328 -0.855 1 98.75 78 PHE A N 1
ATOM 602 C CA . PHE A 1 78 ? 9.422 7.266 -1.749 1 98.75 78 PHE A CA 1
ATOM 603 C C . PHE A 1 78 ? 9.945 5.84 -1.855 1 98.75 78 PHE A C 1
A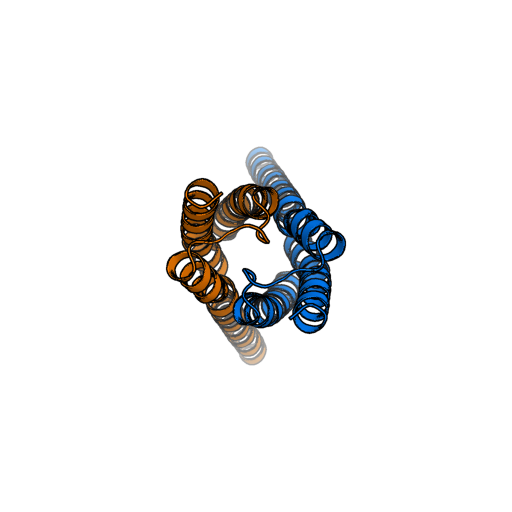TOM 605 O O . PHE A 1 78 ? 10.109 5.312 -2.957 1 98.75 78 PHE A O 1
ATOM 612 N N . ILE A 1 79 ? 10.211 5.191 -0.792 1 98.69 79 ILE A N 1
ATOM 613 C CA . ILE A 1 79 ? 10.75 3.84 -0.776 1 98.69 79 ILE A CA 1
ATOM 614 C C . ILE A 1 79 ? 9.742 2.869 -1.382 1 98.69 79 ILE A C 1
ATOM 616 O O . ILE A 1 79 ? 10.102 1.997 -2.174 1 98.69 79 ILE A O 1
ATOM 620 N N . THR A 1 80 ? 8.477 3.033 -1.008 1 98.88 80 THR A N 1
ATOM 621 C CA . THR A 1 80 ? 7.426 2.176 -1.554 1 98.88 80 THR A CA 1
ATOM 622 C C . THR A 1 80 ? 7.355 2.309 -3.072 1 98.88 80 THR A C 1
ATOM 624 O O . THR A 1 80 ? 7.211 1.312 -3.781 1 98.88 80 THR A O 1
ATOM 627 N N . ALA A 1 81 ? 7.473 3.539 -3.576 1 98.81 81 ALA A N 1
ATOM 628 C CA . ALA A 1 81 ? 7.441 3.748 -5.02 1 98.81 81 ALA A CA 1
ATOM 629 C C . ALA A 1 81 ? 8.547 2.953 -5.715 1 98.81 81 ALA A C 1
ATOM 631 O O . ALA A 1 81 ? 8.312 2.338 -6.758 1 98.81 81 ALA A O 1
ATOM 632 N N . VAL A 1 82 ? 9.664 2.916 -5.199 1 98.81 82 VAL A N 1
ATOM 633 C CA . VAL A 1 82 ? 10.789 2.184 -5.766 1 98.81 82 VAL A CA 1
ATOM 634 C C . VAL A 1 82 ? 10.492 0.688 -5.762 1 98.81 82 VAL A C 1
ATOM 636 O O . VAL A 1 82 ? 10.68 0.007 -6.773 1 98.81 82 VAL A O 1
ATOM 639 N N . LEU A 1 83 ? 10.039 0.133 -4.676 1 98.81 83 LEU A N 1
ATOM 640 C CA . LEU A 1 83 ? 9.758 -1.294 -4.555 1 98.81 83 LEU A CA 1
ATOM 641 C C . LEU A 1 83 ? 8.625 -1.702 -5.492 1 98.81 83 LEU A C 1
ATOM 643 O O . LEU A 1 83 ? 8.664 -2.783 -6.086 1 98.81 83 LEU A O 1
ATOM 647 N N . LEU A 1 84 ? 7.609 -0.824 -5.59 1 98.88 84 LEU A N 1
ATOM 648 C CA . LEU A 1 84 ? 6.516 -1.096 -6.516 1 98.88 84 LEU A CA 1
ATOM 649 C C . LEU A 1 84 ? 7.02 -1.11 -7.957 1 98.88 84 LEU A C 1
ATOM 651 O O . LEU A 1 84 ? 6.559 -1.914 -8.773 1 98.88 84 LEU A O 1
ATOM 655 N N . PHE A 1 85 ? 7.902 -0.197 -8.25 1 98.81 85 PHE A N 1
ATOM 656 C CA . PHE A 1 85 ? 8.5 -0.189 -9.586 1 98.81 85 PHE A CA 1
ATOM 657 C C . PHE A 1 85 ? 9.234 -1.494 -9.852 1 98.81 85 PHE A C 1
ATOM 659 O O . PHE A 1 85 ? 9.117 -2.064 -10.938 1 98.81 85 PHE A O 1
ATOM 666 N N . VAL A 1 86 ? 10.016 -1.966 -8.961 1 98.81 86 VAL A N 1
ATOM 667 C CA . VAL A 1 86 ? 10.711 -3.244 -9.07 1 98.81 86 VAL A CA 1
ATOM 668 C C . VAL A 1 86 ? 9.703 -4.363 -9.297 1 98.81 86 VAL A C 1
ATOM 670 O O . VAL A 1 86 ? 9.906 -5.227 -10.156 1 98.81 86 VAL A O 1
ATOM 673 N N . MET A 1 87 ? 8.578 -4.367 -8.555 1 98.81 87 MET A N 1
ATOM 674 C CA . MET A 1 87 ? 7.555 -5.402 -8.711 1 98.81 87 MET A CA 1
ATOM 675 C C . MET A 1 87 ? 6.938 -5.359 -10.102 1 98.81 87 MET A C 1
ATOM 677 O O . MET A 1 87 ? 6.621 -6.402 -10.68 1 98.81 87 MET A O 1
ATOM 681 N N . ILE A 1 88 ? 6.75 -4.156 -10.586 1 98.88 88 ILE A N 1
ATOM 682 C CA . ILE A 1 88 ? 6.203 -4.008 -11.93 1 98.88 88 ILE A CA 1
ATOM 683 C C . ILE A 1 88 ? 7.16 -4.617 -12.945 1 98.88 88 ILE A C 1
ATOM 685 O O . ILE A 1 88 ? 6.738 -5.352 -13.844 1 98.88 88 ILE A O 1
ATOM 689 N N . VAL A 1 89 ? 8.414 -4.348 -12.836 1 98.69 89 VAL A N 1
ATOM 690 C CA . VAL A 1 89 ? 9.43 -4.891 -13.734 1 98.69 89 VAL A CA 1
ATOM 691 C C . VAL A 1 89 ? 9.438 -6.418 -13.641 1 98.69 89 VAL A C 1
ATOM 693 O O . VAL A 1 89 ? 9.445 -7.105 -14.664 1 98.69 89 VAL A O 1
ATOM 696 N N . LEU A 1 90 ? 9.406 -6.992 -12.445 1 98.69 90 LEU A N 1
ATOM 697 C CA . LEU A 1 90 ? 9.406 -8.438 -12.258 1 98.69 90 LEU A CA 1
ATOM 698 C C . LEU A 1 90 ? 8.141 -9.062 -12.844 1 98.69 90 LEU A C 1
ATOM 700 O O . LEU A 1 90 ? 8.195 -10.141 -13.438 1 98.69 90 LEU A O 1
ATOM 704 N N . LYS A 1 91 ? 7.016 -8.367 -12.609 1 98.38 91 LYS A N 1
ATOM 705 C CA . LYS A 1 91 ? 5.754 -8.844 -13.164 1 98.38 91 LYS A CA 1
ATOM 706 C C . LYS A 1 91 ? 5.828 -8.93 -14.688 1 98.38 91 LYS A C 1
ATOM 708 O O . LYS A 1 91 ? 5.344 -9.898 -15.281 1 98.38 91 LYS A O 1
ATOM 713 N N . LEU A 1 92 ? 6.426 -7.969 -15.312 1 98.06 92 LEU A N 1
ATOM 714 C CA . LEU A 1 92 ? 6.516 -7.93 -16.766 1 98.06 92 LEU A CA 1
ATOM 715 C C . LEU A 1 92 ? 7.559 -8.922 -17.281 1 98.06 92 LEU A C 1
ATOM 717 O O . LEU A 1 92 ? 7.418 -9.469 -18.375 1 98.06 92 LEU A O 1
ATOM 721 N N . LYS A 1 93 ? 8.531 -9.18 -16.5 1 97.81 93 LYS A N 1
ATOM 722 C CA . LYS A 1 93 ? 9.609 -10.078 -16.875 1 97.81 93 LYS A CA 1
ATOM 723 C C . LYS A 1 93 ? 9.156 -11.539 -16.844 1 97.81 93 LYS A C 1
ATOM 725 O O . LYS A 1 93 ? 9.539 -12.336 -17.688 1 97.81 93 LYS A O 1
ATOM 730 N N . TYR A 1 94 ? 8.406 -11.922 -15.805 1 96.44 94 TYR A N 1
ATOM 731 C CA . TYR A 1 94 ? 8.055 -13.32 -15.57 1 96.44 94 TYR A CA 1
ATOM 732 C C . TYR A 1 94 ? 6.613 -13.586 -15.984 1 96.44 94 TYR A C 1
ATOM 734 O O . TYR A 1 94 ? 6.031 -14.602 -15.594 1 96.44 94 TYR A O 1
ATOM 742 N N . LYS A 1 95 ? 5.91 -12.867 -16.719 1 86.62 95 LYS A N 1
ATOM 743 C CA . LYS A 1 95 ? 4.527 -13.016 -17.156 1 86.62 95 LYS A CA 1
ATOM 744 C C . LYS A 1 95 ? 4.32 -14.352 -17.875 1 86.62 95 LYS A C 1
ATOM 746 O O . LYS A 1 95 ? 5.215 -14.82 -18.578 1 86.62 95 LYS A O 1
ATOM 751 N N . MET B 1 1 ? -3.109 41.625 0.685 1 54.81 1 MET B N 1
ATOM 752 C CA . MET B 1 1 ? -3.463 40.656 1.729 1 54.81 1 MET B CA 1
ATOM 753 C C . MET B 1 1 ? -4.504 39.656 1.225 1 54.81 1 MET B C 1
ATOM 755 O O . MET B 1 1 ? -4.422 38.469 1.525 1 54.81 1 MET B O 1
ATOM 759 N N . GLY B 1 2 ? -5.465 39.938 0.464 1 70.06 2 GLY B N 1
ATOM 760 C CA . GLY B 1 2 ? -6.531 39.125 -0.11 1 70.06 2 GLY B CA 1
ATOM 761 C C . GLY B 1 2 ? -6.031 38.094 -1.119 1 70.06 2 GLY B C 1
ATOM 762 O O . GLY B 1 2 ? -6.504 36.969 -1.151 1 70.06 2 GLY B O 1
ATOM 763 N N . SER B 1 3 ? -4.922 38.438 -1.775 1 68.31 3 SER B N 1
ATOM 764 C CA . SER B 1 3 ? -4.398 37.594 -2.828 1 68.31 3 SER B CA 1
ATOM 765 C C . SER B 1 3 ? -3.631 36.406 -2.244 1 68.31 3 SER B C 1
ATOM 767 O O . SER B 1 3 ? -3.797 35.281 -2.691 1 68.31 3 SER B O 1
ATOM 769 N N . ALA B 1 4 ? -2.861 36.688 -1.206 1 71.94 4 ALA B N 1
ATOM 770 C CA . ALA B 1 4 ? -2.078 35.656 -0.55 1 71.94 4 ALA B CA 1
ATOM 771 C C . ALA B 1 4 ? -2.984 34.625 0.119 1 71.94 4 ALA B C 1
ATOM 773 O O . ALA B 1 4 ? -2.725 33.406 0.05 1 71.94 4 ALA B O 1
ATOM 774 N N . HIS B 1 5 ? -4.07 35.031 0.783 1 71.69 5 HIS B N 1
ATOM 775 C CA . HIS B 1 5 ? -5.02 34.125 1.435 1 71.69 5 HIS B CA 1
ATOM 776 C C . HIS B 1 5 ? -5.719 33.219 0.418 1 71.69 5 HIS B C 1
ATOM 778 O O . HIS B 1 5 ? -5.949 32.062 0.68 1 71.69 5 HIS B O 1
ATOM 784 N N . LYS B 1 6 ? -6.027 33.75 -0.735 1 71.75 6 LYS B N 1
ATOM 785 C CA . LYS B 1 6 ? -6.695 33 -1.786 1 71.75 6 LYS B CA 1
ATOM 786 C C . LYS B 1 6 ? -5.762 31.953 -2.389 1 71.75 6 LYS B C 1
ATOM 788 O O . LYS B 1 6 ? -6.184 30.844 -2.688 1 71.75 6 LYS B O 1
ATOM 793 N N . ILE B 1 7 ? -4.52 32.219 -2.594 1 67.44 7 ILE B N 1
ATOM 794 C CA . ILE B 1 7 ? -3.529 31.312 -3.146 1 67.44 7 ILE B CA 1
ATOM 795 C C . ILE B 1 7 ? -3.301 30.156 -2.176 1 67.44 7 ILE B C 1
ATOM 797 O O . ILE B 1 7 ? -3.256 28.984 -2.584 1 67.44 7 ILE B O 1
ATOM 801 N N . VAL B 1 8 ? -3.289 30.438 -0.911 1 72.5 8 VAL B N 1
ATOM 802 C CA . VAL B 1 8 ? -3.084 29.406 0.112 1 72.5 8 VAL B CA 1
ATOM 803 C C . VAL B 1 8 ? -4.316 28.516 0.197 1 72.5 8 VAL B C 1
ATOM 805 O O . VAL B 1 8 ? -4.191 27.281 0.251 1 72.5 8 VAL B O 1
ATOM 808 N N . SER B 1 9 ? -5.496 29.156 0.225 1 79.12 9 SER B N 1
ATOM 809 C CA . SER B 1 9 ? -6.734 28.391 0.281 1 79.12 9 SER B CA 1
ATOM 810 C C . SER B 1 9 ? -6.895 27.516 -0.948 1 79.12 9 SER B C 1
ATOM 812 O O . SER B 1 9 ? -7.23 26.328 -0.829 1 79.12 9 SER B O 1
ATOM 814 N N . SER B 1 10 ? -6.555 28.047 -2.07 1 81.75 10 SER B N 1
ATOM 815 C CA . SER B 1 10 ? -6.637 27.281 -3.309 1 81.75 10 SER B CA 1
ATOM 816 C C . SER B 1 10 ? -5.602 26.156 -3.332 1 81.75 10 SER B C 1
ATOM 818 O O . SER B 1 10 ? -5.887 25.047 -3.789 1 81.75 10 SER B O 1
ATOM 820 N N . GLY B 1 11 ? -4.449 26.391 -2.877 1 82.12 11 GLY B N 1
ATOM 821 C CA . GLY B 1 11 ? -3.408 25.391 -2.771 1 82.12 11 GLY B CA 1
ATOM 822 C C . GLY B 1 11 ? -3.781 24.234 -1.855 1 82.12 11 GLY B C 1
ATOM 823 O O . GLY B 1 11 ? -3.533 23.078 -2.18 1 82.12 11 GLY B O 1
ATOM 824 N N . MET B 1 12 ? -4.395 24.609 -0.749 1 83 12 MET B N 1
ATOM 825 C CA . MET B 1 12 ? -4.84 23.609 0.211 1 83 12 MET B CA 1
ATOM 826 C C . MET B 1 12 ? -5.945 22.75 -0.384 1 83 12 MET B C 1
ATOM 828 O O . MET B 1 12 ? -5.965 21.531 -0.177 1 83 12 MET B O 1
ATOM 832 N N . GLU B 1 13 ? -6.785 23.438 -1.015 1 86.56 13 GLU B N 1
ATOM 833 C CA . GLU B 1 13 ? -7.855 22.688 -1.654 1 86.56 13 GLU B CA 1
ATOM 834 C C . GLU B 1 13 ? -7.301 21.734 -2.707 1 86.56 13 GLU B C 1
ATOM 836 O O . GLU B 1 13 ? -7.738 20.578 -2.799 1 86.56 13 GLU B O 1
ATOM 841 N N . ASN B 1 14 ? -6.344 22.172 -3.477 1 91.38 14 ASN B N 1
ATOM 842 C CA . ASN B 1 14 ? -5.742 21.344 -4.516 1 91.38 14 ASN B CA 1
ATOM 843 C C . ASN B 1 14 ? -4.992 20.156 -3.92 1 91.38 14 ASN B C 1
ATOM 845 O O . ASN B 1 14 ? -5.039 19.047 -4.461 1 91.38 14 ASN B O 1
ATOM 849 N N . ILE B 1 15 ? -4.414 20.375 -2.855 1 93.75 15 ILE B N 1
ATOM 850 C CA . ILE B 1 15 ? -3.646 19.297 -2.242 1 93.75 15 ILE B CA 1
ATOM 851 C C . ILE B 1 15 ? -4.598 18.266 -1.636 1 93.75 15 ILE B C 1
ATOM 853 O O . ILE B 1 15 ? -4.309 17.062 -1.644 1 93.75 15 ILE B O 1
ATOM 857 N N . GLU B 1 16 ? -5.68 18.672 -1.076 1 93.56 16 GLU B N 1
ATOM 858 C CA . GLU B 1 16 ? -6.664 17.734 -0.526 1 93.56 16 GLU B CA 1
ATOM 859 C C . GLU B 1 16 ? -7.32 16.922 -1.628 1 93.56 16 GLU B C 1
ATOM 861 O O . GLU B 1 16 ? -7.641 15.742 -1.427 1 93.56 16 GLU B O 1
ATOM 866 N N . ILE B 1 17 ? -7.508 17.531 -2.715 1 95.56 17 ILE B N 1
ATOM 867 C CA . ILE B 1 17 ? -8.016 16.812 -3.875 1 95.56 17 ILE B CA 1
ATOM 868 C C . ILE B 1 17 ? -6.992 15.773 -4.324 1 95.56 17 ILE B C 1
ATOM 870 O O . ILE B 1 17 ? -7.352 14.633 -4.637 1 95.56 17 ILE B O 1
ATOM 874 N N . MET B 1 18 ? -5.75 16.156 -4.359 1 96.56 18 MET B N 1
ATOM 875 C CA . MET B 1 18 ? -4.688 15.219 -4.703 1 96.56 18 MET B CA 1
ATOM 876 C C . MET B 1 18 ? -4.672 14.039 -3.738 1 96.56 18 MET B C 1
ATOM 878 O O . MET B 1 18 ? -4.508 12.891 -4.156 1 96.56 18 MET B O 1
ATOM 882 N N . GLY B 1 19 ? -4.82 14.328 -2.488 1 97.62 19 GLY B N 1
ATOM 883 C CA . GLY B 1 19 ? -4.926 13.273 -1.498 1 97.62 19 GLY B CA 1
ATOM 884 C C . GLY B 1 19 ? -6.086 12.328 -1.756 1 97.62 19 GLY B C 1
ATOM 885 O O . GLY B 1 19 ? -5.953 11.117 -1.59 1 97.62 19 GLY B O 1
ATOM 886 N N . LEU B 1 20 ? -7.172 12.891 -2.193 1 97.81 20 LEU B N 1
ATOM 887 C CA . LEU B 1 20 ? -8.344 12.07 -2.473 1 97.81 20 LEU B CA 1
ATOM 888 C C . LEU B 1 20 ? -8.102 11.195 -3.701 1 97.81 20 LEU B C 1
ATOM 890 O O . LEU B 1 20 ? -8.523 10.031 -3.73 1 97.81 20 LEU B O 1
ATOM 894 N N . VAL B 1 21 ? -7.516 11.664 -4.703 1 98.31 21 VAL B N 1
ATOM 895 C CA . VAL B 1 21 ? -7.184 10.883 -5.895 1 98.31 21 VAL B CA 1
ATOM 896 C C . VAL B 1 21 ? -6.195 9.781 -5.527 1 98.31 21 VAL B C 1
ATOM 898 O O . VAL B 1 21 ? -6.344 8.633 -5.957 1 98.31 21 VAL B O 1
ATOM 901 N N . ALA B 1 22 ? -5.152 10.133 -4.75 1 98.62 22 ALA B N 1
ATOM 902 C CA . ALA B 1 22 ? -4.195 9.141 -4.262 1 98.62 22 ALA B CA 1
ATOM 903 C C . ALA B 1 22 ? -4.906 8.031 -3.488 1 98.62 22 ALA B C 1
ATOM 905 O O . ALA B 1 22 ? -4.617 6.852 -3.682 1 98.62 22 ALA B O 1
ATOM 906 N N . ALA B 1 23 ? -5.84 8.438 -2.643 1 98.38 23 ALA B N 1
ATOM 907 C CA . ALA B 1 23 ? -6.629 7.5 -1.846 1 98.38 23 ALA B CA 1
ATOM 908 C C . ALA B 1 23 ? -7.395 6.531 -2.74 1 98.38 23 ALA B C 1
ATOM 910 O O . ALA B 1 23 ? -7.387 5.32 -2.506 1 98.38 23 ALA B O 1
ATOM 911 N N . VAL B 1 24 ? -8.07 7.051 -3.721 1 98.56 24 VAL B N 1
ATOM 912 C CA . VAL B 1 24 ? -8.859 6.219 -4.625 1 98.56 24 VAL B CA 1
ATOM 913 C C . VAL B 1 24 ? -7.938 5.262 -5.379 1 98.56 24 VAL B C 1
ATOM 915 O O . VAL B 1 24 ? -8.227 4.066 -5.48 1 98.56 24 VAL B O 1
ATOM 918 N N . LEU B 1 25 ? -6.855 5.746 -5.91 1 98.62 25 LEU B N 1
ATOM 919 C CA . LEU B 1 25 ? -5.926 4.91 -6.664 1 98.62 25 LEU B CA 1
ATOM 920 C C . LEU B 1 25 ? -5.355 3.801 -5.785 1 98.62 25 LEU B C 1
ATOM 922 O O . LEU B 1 25 ? -5.371 2.629 -6.168 1 98.62 25 LEU B O 1
ATOM 926 N N . THR B 1 26 ? -4.848 4.133 -4.59 1 98.56 26 THR B N 1
ATOM 927 C CA . THR B 1 26 ? -4.176 3.148 -3.75 1 98.56 26 THR B CA 1
ATOM 928 C C . THR B 1 26 ? -5.176 2.143 -3.188 1 98.56 26 THR B C 1
ATOM 930 O O . THR B 1 26 ? -4.879 0.95 -3.092 1 98.56 26 THR B O 1
ATOM 933 N N . THR B 1 27 ? -6.375 2.602 -2.828 1 98.44 27 THR B N 1
ATOM 934 C CA . THR B 1 27 ? -7.355 1.691 -2.242 1 98.44 27 THR B CA 1
ATOM 935 C C . THR B 1 27 ? -7.996 0.822 -3.32 1 98.44 27 THR B C 1
ATOM 937 O O . THR B 1 27 ? -8.055 -0.402 -3.184 1 98.44 27 THR B O 1
ATOM 940 N N . TYR B 1 28 ? -8.43 1.392 -4.43 1 98.25 28 TYR B N 1
ATOM 941 C CA . TYR B 1 28 ? -9.078 0.644 -5.496 1 98.25 28 TYR B CA 1
ATOM 942 C C . TYR B 1 28 ? -8.109 -0.316 -6.168 1 98.25 28 TYR B C 1
ATOM 944 O O . TYR B 1 28 ? -8.516 -1.323 -6.75 1 98.25 28 TYR B O 1
ATOM 952 N N . SER B 1 29 ? -6.812 -0.038 -6.152 1 98.69 29 SER B N 1
ATOM 953 C CA . SER B 1 29 ? -5.797 -0.857 -6.801 1 98.69 29 SER B CA 1
ATOM 954 C C . SER B 1 29 ? -5.816 -2.289 -6.273 1 98.69 29 SER B C 1
ATOM 956 O O . SER B 1 29 ? -5.441 -3.223 -6.984 1 98.69 29 SER B O 1
ATOM 958 N N . ILE B 1 30 ? -6.293 -2.49 -5.055 1 98.75 30 ILE B N 1
ATOM 959 C CA . ILE B 1 30 ? -6.258 -3.807 -4.43 1 98.75 30 ILE B CA 1
ATOM 960 C C . ILE B 1 30 ? -7.402 -4.664 -4.965 1 98.75 30 ILE B C 1
ATOM 962 O O . ILE B 1 30 ? -7.344 -5.895 -4.91 1 98.75 30 ILE B O 1
ATOM 966 N N . VAL B 1 31 ? -8.352 -4.078 -5.52 1 98.81 31 VAL B N 1
ATOM 967 C CA . VAL B 1 31 ? -9.555 -4.773 -5.965 1 98.81 31 VAL B CA 1
ATOM 968 C C . VAL B 1 31 ? -9.211 -5.738 -7.094 1 98.81 31 VAL B C 1
ATOM 970 O O . VAL B 1 31 ? -9.625 -6.898 -7.078 1 98.81 31 VAL B O 1
ATOM 973 N N . PRO B 1 32 ? -8.43 -5.32 -8.094 1 98.88 32 PRO B N 1
ATOM 974 C CA . PRO B 1 32 ? -8.047 -6.281 -9.133 1 98.88 32 PRO B CA 1
ATOM 975 C C . PRO B 1 32 ? -7.297 -7.488 -8.578 1 98.88 32 PRO B C 1
ATOM 977 O O . PRO B 1 32 ? -7.441 -8.602 -9.086 1 98.88 32 PRO B O 1
ATOM 980 N N . GLN B 1 33 ? -6.484 -7.332 -7.621 1 98.88 33 GLN B N 1
ATOM 981 C CA . GLN B 1 33 ? -5.797 -8.461 -6.996 1 98.88 33 GLN B CA 1
ATOM 982 C C . GLN B 1 33 ? -6.781 -9.383 -6.285 1 98.88 33 GLN B C 1
ATOM 984 O O . GLN B 1 33 ? -6.695 -10.602 -6.41 1 98.88 33 GLN B O 1
ATOM 989 N N . VAL B 1 34 ? -7.672 -8.805 -5.539 1 98.81 34 VAL B N 1
ATOM 990 C CA . VAL B 1 34 ? -8.695 -9.594 -4.859 1 98.81 34 VAL B CA 1
ATOM 991 C C . VAL B 1 34 ? -9.5 -10.391 -5.883 1 98.81 34 VAL B C 1
ATOM 993 O O . VAL B 1 34 ? -9.734 -11.586 -5.699 1 98.81 34 VAL B O 1
ATOM 996 N N . HIS B 1 35 ? -9.906 -9.672 -6.84 1 98.62 35 HIS B N 1
ATOM 997 C CA . HIS B 1 35 ? -10.695 -10.32 -7.883 1 98.62 35 HIS B CA 1
ATOM 998 C C . HIS B 1 35 ? -9.93 -11.477 -8.516 1 98.62 35 HIS B C 1
ATOM 1000 O O . HIS B 1 35 ? -10.484 -12.57 -8.695 1 98.62 35 HIS B O 1
ATOM 1006 N N . LYS B 1 36 ? -8.703 -11.297 -8.914 1 98.56 36 LYS B N 1
ATOM 1007 C CA . LYS B 1 36 ? -7.871 -12.328 -9.523 1 98.56 36 LYS B CA 1
ATOM 1008 C C . LYS B 1 36 ? -7.723 -13.539 -8.602 1 98.56 36 LYS B C 1
ATOM 1010 O O . LYS B 1 36 ? -7.84 -14.68 -9.039 1 98.56 36 LYS B O 1
ATOM 1015 N N . THR B 1 37 ? -7.434 -13.266 -7.398 1 98.62 37 THR B N 1
ATOM 1016 C CA . THR B 1 37 ? -7.266 -14.328 -6.406 1 98.62 37 THR B CA 1
ATOM 1017 C C . THR B 1 37 ? -8.562 -15.117 -6.238 1 98.62 37 THR B C 1
ATOM 1019 O O . THR B 1 37 ? -8.539 -16.344 -6.195 1 98.62 37 THR B O 1
ATOM 1022 N N . TRP B 1 38 ? -9.641 -14.422 -6.105 1 98.06 38 TRP B N 1
ATOM 1023 C CA . TRP B 1 38 ? -10.945 -15.047 -5.914 1 98.06 38 TRP B CA 1
ATOM 1024 C C . TRP B 1 38 ? -11.32 -15.906 -7.117 1 98.06 38 TRP B C 1
ATOM 1026 O O . TRP B 1 38 ? -11.859 -17 -6.965 1 98.06 38 TRP B O 1
ATOM 1036 N N . ARG B 1 39 ? -11.008 -15.43 -8.266 1 97.88 39 ARG B N 1
ATOM 1037 C CA . ARG B 1 39 ? -11.398 -16.094 -9.5 1 97.88 39 ARG B CA 1
ATOM 1038 C C . ARG B 1 39 ? -10.539 -17.328 -9.742 1 97.88 39 ARG B C 1
ATOM 1040 O O . ARG B 1 39 ? -11.055 -18.391 -10.102 1 97.88 39 ARG B O 1
ATOM 1047 N N . ASN B 1 40 ? -9.258 -17.219 -9.594 1 97.81 40 ASN B N 1
ATOM 1048 C CA . ASN B 1 40 ? -8.328 -18.281 -9.938 1 97.81 40 ASN B CA 1
ATOM 1049 C C . ASN B 1 40 ? -8.148 -19.266 -8.789 1 97.81 40 ASN B C 1
ATOM 1051 O O . ASN B 1 40 ? -7.637 -20.375 -8.977 1 97.81 40 ASN B O 1
ATOM 1055 N N . LYS B 1 41 ? -8.484 -18.812 -7.594 1 98.12 41 LYS B N 1
ATOM 1056 C CA . LYS B 1 41 ? -8.391 -19.625 -6.383 1 98.12 41 LYS B CA 1
ATOM 1057 C C . LYS B 1 41 ? -6.973 -20.141 -6.168 1 98.12 41 LYS B C 1
ATOM 1059 O O . LYS B 1 41 ? -6.781 -21.297 -5.785 1 98.12 41 LYS B O 1
ATOM 1064 N N . SER B 1 42 ? -6.008 -19.375 -6.523 1 98.12 42 SER B N 1
ATOM 1065 C CA . SER B 1 42 ? -4.594 -19.688 -6.336 1 98.12 42 SER B CA 1
ATOM 1066 C C . SER B 1 42 ? -3.842 -18.516 -5.734 1 98.12 42 SER B C 1
ATOM 1068 O O . SER B 1 42 ? -4.078 -17.359 -6.109 1 98.12 42 SER B O 1
ATOM 1070 N N . THR B 1 43 ? -3.016 -18.812 -4.789 1 98.12 43 THR B N 1
ATOM 1071 C CA . THR B 1 43 ? -2.227 -17.797 -4.121 1 98.12 43 THR B CA 1
ATOM 1072 C C . THR B 1 43 ? -0.768 -18.219 -3.996 1 98.12 43 THR B C 1
ATOM 1074 O O . THR B 1 43 ? -0.06 -17.781 -3.088 1 98.12 43 THR B O 1
ATOM 1077 N N . LYS B 1 44 ? -0.312 -19.062 -4.84 1 97.81 44 LYS B N 1
ATOM 1078 C CA . LYS B 1 44 ? 1.033 -19.625 -4.758 1 97.81 44 LYS B CA 1
ATOM 1079 C C . LYS B 1 44 ? 2.094 -18.531 -4.844 1 97.81 44 LYS B C 1
ATOM 1081 O O . LYS B 1 44 ? 3.125 -18.609 -4.172 1 97.81 44 LYS B O 1
ATOM 1086 N N . ASP B 1 45 ? 1.825 -17.547 -5.668 1 98.38 45 ASP B N 1
ATOM 1087 C CA . ASP B 1 45 ? 2.818 -16.5 -5.918 1 98.38 45 ASP B CA 1
ATOM 1088 C C . ASP B 1 45 ? 2.648 -15.336 -4.941 1 98.38 45 ASP B C 1
ATOM 1090 O O . ASP B 1 45 ? 3.432 -14.383 -4.965 1 98.38 45 ASP B O 1
ATOM 1094 N N . ILE B 1 46 ? 1.684 -15.375 -4.074 1 98.62 46 ILE B N 1
ATOM 1095 C CA . ILE B 1 46 ? 1.327 -14.258 -3.207 1 98.62 46 ILE B CA 1
ATOM 1096 C C . ILE B 1 46 ? 1.986 -14.43 -1.841 1 98.62 46 ILE B C 1
ATOM 1098 O O . ILE B 1 46 ? 1.934 -15.516 -1.253 1 98.62 46 ILE B O 1
ATOM 1102 N N . SER B 1 47 ? 2.602 -13.383 -1.314 1 98.69 47 SER B N 1
ATOM 1103 C CA . SER B 1 47 ? 3.268 -13.406 -0.016 1 98.69 47 SER B CA 1
ATOM 1104 C C . SER B 1 47 ? 2.291 -13.086 1.111 1 98.69 47 SER B C 1
ATOM 1106 O O . SER B 1 47 ? 1.772 -11.969 1.194 1 98.69 47 SER B O 1
ATOM 1108 N N . LEU B 1 48 ? 2.135 -14.062 2.023 1 98.62 48 LEU B N 1
ATOM 1109 C CA . LEU B 1 48 ? 1.312 -13.828 3.205 1 98.62 48 LEU B CA 1
ATOM 1110 C C . LEU B 1 48 ? 1.942 -12.773 4.109 1 98.62 48 LEU B C 1
ATOM 1112 O O . LEU B 1 48 ? 1.239 -11.93 4.672 1 98.62 48 LEU B O 1
ATOM 1116 N N . THR B 1 49 ? 3.205 -12.844 4.242 1 98.62 49 THR B N 1
ATOM 1117 C CA . THR B 1 49 ? 3.934 -11.914 5.105 1 98.62 49 THR B CA 1
ATOM 1118 C C . THR B 1 49 ? 3.723 -10.477 4.652 1 98.62 49 THR B C 1
ATOM 1120 O O . THR B 1 49 ? 3.576 -9.578 5.48 1 98.62 49 THR B O 1
ATOM 1123 N N . MET B 1 50 ? 3.703 -10.266 3.342 1 98.81 50 MET B N 1
ATOM 1124 C CA . MET B 1 50 ? 3.469 -8.914 2.846 1 98.81 50 MET B CA 1
ATOM 1125 C C . MET B 1 50 ? 2.121 -8.383 3.324 1 98.81 50 MET B C 1
ATOM 1127 O O . MET B 1 50 ? 2.045 -7.293 3.893 1 98.81 50 MET B O 1
ATOM 1131 N N . TYR B 1 51 ? 1.118 -9.102 3.184 1 98.75 51 TYR B N 1
ATOM 1132 C CA . TYR B 1 51 ? -0.231 -8.609 3.441 1 98.75 51 TYR B CA 1
ATOM 1133 C C . TYR B 1 51 ? -0.478 -8.453 4.938 1 98.75 51 TYR B C 1
ATOM 1135 O O . TYR B 1 51 ? -1.192 -7.547 5.363 1 98.75 51 TYR B O 1
ATOM 1143 N N . MET B 1 52 ? 0.129 -9.32 5.754 1 98.81 52 MET B N 1
ATOM 1144 C CA . MET B 1 52 ? -0.002 -9.172 7.199 1 98.81 52 MET B CA 1
ATOM 1145 C C . MET B 1 52 ? 0.692 -7.902 7.684 1 98.81 52 MET B C 1
ATOM 1147 O O . MET B 1 52 ? 0.118 -7.133 8.453 1 98.81 52 MET B O 1
ATOM 1151 N N . ALA B 1 53 ? 1.911 -7.758 7.277 1 98.75 53 ALA B N 1
ATOM 1152 C CA . ALA B 1 53 ? 2.664 -6.574 7.684 1 98.75 53 ALA B CA 1
ATOM 1153 C C . ALA B 1 53 ? 2.012 -5.301 7.156 1 98.75 53 ALA B C 1
ATOM 1155 O O . ALA B 1 53 ? 1.94 -4.293 7.863 1 98.75 53 ALA B O 1
ATOM 1156 N N . MET B 1 54 ? 1.554 -5.324 5.914 1 98.81 54 MET B N 1
ATOM 1157 C CA . MET B 1 54 ? 0.864 -4.176 5.336 1 98.81 54 MET B CA 1
ATOM 1158 C C . MET B 1 54 ? -0.39 -3.834 6.133 1 98.81 54 MET B C 1
ATOM 1160 O O . MET B 1 54 ? -0.667 -2.662 6.391 1 98.81 54 MET B O 1
ATOM 1164 N N . PHE B 1 55 ? -1.137 -4.84 6.496 1 98.94 55 PHE B N 1
ATOM 1165 C CA . PHE B 1 55 ? -2.352 -4.621 7.27 1 98.94 55 PHE B CA 1
ATOM 1166 C C . PHE B 1 55 ? -2.039 -3.893 8.57 1 98.94 55 PHE B C 1
ATOM 1168 O O . PHE B 1 55 ? -2.68 -2.891 8.898 1 98.94 55 PHE B O 1
ATOM 1175 N N . LEU B 1 56 ? -1.058 -4.359 9.266 1 98.88 56 LEU B N 1
ATOM 1176 C CA . LEU B 1 56 ? -0.667 -3.721 10.516 1 98.88 56 LEU B CA 1
ATOM 1177 C C . LEU B 1 56 ? -0.202 -2.289 10.273 1 98.88 56 LEU B C 1
ATOM 1179 O O . LEU B 1 56 ? -0.549 -1.381 11.031 1 98.88 56 LEU B O 1
ATOM 1183 N N . GLY B 1 57 ? 0.579 -2.08 9.273 1 98.81 57 GLY B N 1
ATOM 1184 C CA . GLY B 1 57 ? 1.039 -0.745 8.922 1 98.81 57 GLY B CA 1
ATOM 1185 C C . GLY B 1 57 ? -0.093 0.207 8.586 1 98.81 57 GLY B C 1
ATOM 1186 O O . GLY B 1 57 ? -0.115 1.347 9.055 1 98.81 57 GLY B O 1
ATOM 1187 N N . VAL B 1 58 ? -1.031 -0.287 7.82 1 98.75 58 VAL B N 1
ATOM 1188 C CA . VAL B 1 58 ? -2.156 0.528 7.371 1 98.75 58 VAL B CA 1
ATOM 1189 C C . VAL B 1 58 ? -3.027 0.908 8.57 1 98.75 58 VAL B C 1
ATOM 1191 O O . VAL B 1 58 ? -3.584 2.008 8.609 1 98.75 58 VAL B O 1
ATOM 1194 N N . VAL B 1 59 ? -3.156 0.068 9.5 1 98.88 59 VAL B N 1
ATOM 1195 C CA . VAL B 1 59 ? -3.895 0.385 10.711 1 98.88 59 VAL B CA 1
ATOM 1196 C C . VAL B 1 59 ? -3.201 1.522 11.461 1 98.88 59 VAL B C 1
ATOM 1198 O O . VAL B 1 59 ? -3.859 2.439 11.961 1 98.88 59 VAL B O 1
ATOM 1201 N N . LEU B 1 60 ? -1.887 1.484 11.516 1 98.69 60 LEU B N 1
ATOM 1202 C CA . LEU B 1 60 ? -1.131 2.564 12.141 1 98.69 60 LEU B CA 1
ATOM 1203 C C . LEU B 1 60 ? -1.276 3.859 11.344 1 98.69 60 LEU B C 1
ATOM 1205 O O . LEU B 1 60 ? -1.372 4.941 11.93 1 98.69 60 LEU B O 1
ATOM 1209 N N . TRP B 1 61 ? -1.34 3.787 10.008 1 98.62 61 TRP B N 1
ATOM 1210 C CA . TRP B 1 61 ? -1.557 4.969 9.18 1 98.62 61 TRP B CA 1
ATOM 1211 C C . TRP B 1 61 ? -2.951 5.543 9.398 1 98.62 61 TRP B C 1
ATOM 1213 O O . TRP B 1 61 ? -3.152 6.758 9.312 1 98.62 61 TRP B O 1
ATOM 1223 N N . LEU B 1 62 ? -3.859 4.648 9.711 1 98.69 62 LEU B N 1
ATOM 1224 C CA . LEU B 1 62 ? -5.207 5.113 10.016 1 98.69 62 LEU B CA 1
ATOM 1225 C C . LEU B 1 62 ? -5.211 5.973 11.273 1 98.69 62 LEU B C 1
ATOM 1227 O O . LEU B 1 62 ? -5.812 7.051 11.289 1 98.69 62 LEU B O 1
ATOM 1231 N N . ILE B 1 63 ? -4.594 5.527 12.258 1 98.38 63 ILE B N 1
ATOM 1232 C CA . ILE B 1 63 ? -4.484 6.289 13.5 1 98.38 63 ILE B CA 1
ATOM 1233 C C . ILE B 1 63 ? -3.754 7.602 13.234 1 98.38 63 ILE B C 1
ATOM 1235 O O . ILE B 1 63 ? -4.172 8.656 13.711 1 98.38 63 ILE B O 1
ATOM 1239 N N . TYR B 1 64 ? -2.682 7.512 12.461 1 97.94 64 TYR B N 1
ATOM 1240 C CA . TYR B 1 64 ? -1.911 8.68 12.047 1 97.94 64 TYR B CA 1
ATOM 1241 C C . TYR B 1 64 ? -2.793 9.688 11.312 1 97.94 64 TYR B C 1
ATOM 1243 O O . TYR B 1 64 ? -2.705 10.891 11.555 1 97.94 64 TYR B O 1
ATOM 1251 N N . GLY B 1 65 ? -3.613 9.18 10.414 1 97.19 65 GLY B N 1
ATOM 1252 C CA . GLY B 1 65 ? -4.543 10.023 9.68 1 97.19 65 GLY B CA 1
ATOM 1253 C C . GLY B 1 65 ? -5.602 10.656 10.562 1 97.19 65 GLY B C 1
ATOM 1254 O O . GLY B 1 65 ? -5.973 11.812 10.359 1 97.19 65 GLY B O 1
ATOM 1255 N N . ILE B 1 66 ? -6.117 9.906 11.539 1 97.81 66 ILE B N 1
ATOM 1256 C CA . ILE B 1 66 ? -7.105 10.422 12.477 1 97.81 66 ILE B CA 1
ATOM 1257 C C . ILE B 1 66 ? -6.496 11.555 13.297 1 97.81 66 ILE B C 1
ATOM 1259 O O . ILE B 1 66 ? -7.105 12.617 13.445 1 97.81 66 ILE B O 1
ATOM 1263 N N . TYR B 1 67 ? -5.312 11.391 13.766 1 96.12 67 TYR B N 1
ATOM 1264 C CA . TYR B 1 67 ? -4.629 12.406 14.562 1 96.12 67 TYR B CA 1
ATOM 1265 C C . TYR B 1 67 ? -4.422 13.68 13.75 1 96.12 67 TYR B C 1
ATOM 1267 O O . TYR B 1 67 ? -4.578 14.789 14.273 1 96.12 67 TYR B O 1
ATOM 1275 N N . HIS B 1 68 ? -4.102 13.531 12.477 1 95.12 68 HIS B N 1
ATOM 1276 C CA . HIS B 1 68 ? -3.83 14.68 11.625 1 95.12 68 HIS B CA 1
ATOM 1277 C C . HIS B 1 68 ? -5.109 15.203 10.977 1 95.12 68 HIS B C 1
ATOM 1279 O O . HIS B 1 68 ? -5.07 16.156 10.188 1 95.12 68 HIS B O 1
ATOM 1285 N N . GLU B 1 69 ? -6.191 14.516 11.273 1 95.44 69 GLU B N 1
ATOM 1286 C CA . GLU B 1 69 ? -7.504 14.906 10.781 1 95.44 69 GLU B CA 1
ATOM 1287 C C . GLU B 1 69 ? -7.516 15 9.258 1 95.44 69 GLU B C 1
ATOM 1289 O O . GLU B 1 69 ? -8.102 15.922 8.688 1 95.44 69 GLU B O 1
ATOM 1294 N N . SER B 1 70 ? -6.738 14.188 8.664 1 96 70 SER B N 1
ATOM 1295 C CA . SER B 1 70 ? -6.688 14.117 7.203 1 96 70 SER B CA 1
ATOM 1296 C C . SER B 1 70 ? -7.766 13.188 6.656 1 96 70 SER B C 1
ATOM 1298 O O . SER B 1 70 ? -7.672 11.969 6.797 1 96 70 SER B O 1
ATOM 1300 N N . VAL B 1 71 ? -8.789 13.781 5.969 1 96.38 71 VAL B N 1
ATOM 1301 C CA . VAL B 1 71 ? -9.914 13.008 5.449 1 96.38 71 VAL B CA 1
ATOM 1302 C C . VAL B 1 71 ? -9.422 12.008 4.41 1 96.38 71 VAL B C 1
ATOM 1304 O O . VAL B 1 71 ? -9.75 10.82 4.48 1 96.38 71 VAL B O 1
ATOM 1307 N N . PRO B 1 72 ? -8.539 12.414 3.426 1 97.94 72 PRO B N 1
ATOM 1308 C CA . PRO B 1 72 ? -8.055 11.438 2.451 1 97.94 72 PRO B CA 1
ATOM 1309 C C . PRO B 1 72 ? -7.309 10.273 3.104 1 97.94 72 PRO B C 1
ATOM 1311 O O . PRO B 1 72 ? -7.477 9.117 2.699 1 97.94 72 PRO B O 1
ATOM 1314 N N . MET B 1 73 ? -6.527 10.547 4.117 1 98.25 73 MET B N 1
ATOM 1315 C CA . MET B 1 73 ? -5.758 9.5 4.781 1 98.25 73 MET B CA 1
ATOM 1316 C C . MET B 1 73 ? -6.676 8.531 5.523 1 98.25 73 MET B C 1
ATOM 1318 O O . MET B 1 73 ? -6.477 7.32 5.477 1 98.25 73 MET B O 1
ATOM 1322 N N . ILE B 1 74 ? -7.648 9.055 6.215 1 98.5 74 ILE B N 1
ATOM 1323 C CA . ILE B 1 74 ? -8.578 8.227 6.977 1 98.5 74 ILE B CA 1
ATOM 1324 C C . ILE B 1 74 ? -9.328 7.293 6.031 1 98.5 74 ILE B C 1
ATOM 1326 O O . ILE B 1 74 ? -9.398 6.086 6.266 1 98.5 74 ILE B O 1
ATOM 1330 N N . LEU B 1 75 ? -9.867 7.824 4.973 1 98.06 75 LEU B N 1
ATOM 1331 C CA . LEU B 1 75 ? -10.641 7.031 4.02 1 98.06 75 LEU B CA 1
ATOM 1332 C C . LEU B 1 75 ? -9.758 5.98 3.354 1 98.06 75 LEU B C 1
ATOM 1334 O O . LEU B 1 75 ? -10.141 4.809 3.271 1 98.06 75 LEU B O 1
ATOM 1338 N N . ALA B 1 76 ? -8.625 6.422 2.863 1 98.44 76 ALA B N 1
ATOM 1339 C CA . ALA B 1 76 ? -7.723 5.516 2.162 1 98.44 76 ALA B CA 1
ATOM 1340 C C . ALA B 1 76 ? -7.324 4.34 3.053 1 98.44 76 ALA B C 1
ATOM 1342 O O . ALA B 1 76 ? -7.445 3.18 2.65 1 98.44 76 ALA B O 1
ATOM 1343 N N . ASN B 1 77 ? -6.891 4.621 4.254 1 98.81 77 ASN B N 1
ATOM 1344 C CA . ASN B 1 77 ? -6.332 3.58 5.109 1 98.81 77 ASN B CA 1
ATOM 1345 C C . ASN B 1 77 ? -7.426 2.688 5.688 1 98.81 77 ASN B C 1
ATOM 1347 O O . ASN B 1 77 ? -7.223 1.483 5.859 1 98.81 77 ASN B O 1
ATOM 1351 N N . PHE B 1 78 ? -8.633 3.23 5.977 1 98.69 78 PHE B N 1
ATOM 1352 C CA . PHE B 1 78 ? -9.742 2.404 6.441 1 98.69 78 PHE B CA 1
ATOM 1353 C C . PHE B 1 78 ? -10.156 1.401 5.371 1 98.69 78 PHE B C 1
ATOM 1355 O O . PHE B 1 78 ? -10.242 0.201 5.641 1 98.69 78 PHE B O 1
ATOM 1362 N N . ILE B 1 79 ? -10.406 1.811 4.195 1 98.69 79 ILE B N 1
ATOM 1363 C CA . ILE B 1 79 ? -10.852 0.946 3.105 1 98.69 79 ILE B CA 1
ATOM 1364 C C . ILE B 1 79 ? -9.75 -0.05 2.756 1 98.69 79 ILE B C 1
ATOM 1366 O O . ILE B 1 79 ? -10.016 -1.236 2.553 1 98.69 79 ILE B O 1
ATOM 1370 N N . THR B 1 80 ? -8.516 0.45 2.693 1 98.88 80 THR B N 1
ATOM 1371 C CA . THR B 1 80 ? -7.387 -0.428 2.398 1 98.88 80 THR B CA 1
ATOM 1372 C C . THR B 1 80 ? -7.27 -1.53 3.445 1 98.88 80 THR B C 1
ATOM 1374 O O . THR B 1 80 ? -7.027 -2.691 3.109 1 98.88 80 THR B O 1
ATOM 1377 N N . ALA B 1 81 ? -7.461 -1.175 4.723 1 98.81 81 ALA B N 1
ATOM 1378 C CA . ALA B 1 81 ? -7.391 -2.176 5.785 1 98.81 81 ALA B CA 1
ATOM 1379 C C . ALA B 1 81 ? -8.406 -3.293 5.555 1 98.81 81 ALA B C 1
ATOM 1381 O O . ALA B 1 81 ? -8.086 -4.473 5.727 1 98.81 81 ALA B O 1
ATOM 1382 N N . VAL B 1 82 ? -9.531 -2.996 5.164 1 98.81 82 VAL B N 1
ATOM 1383 C CA . VAL B 1 82 ? -10.578 -3.977 4.902 1 98.81 82 VAL B CA 1
ATOM 1384 C C . VAL B 1 82 ? -10.172 -4.875 3.74 1 98.81 82 VA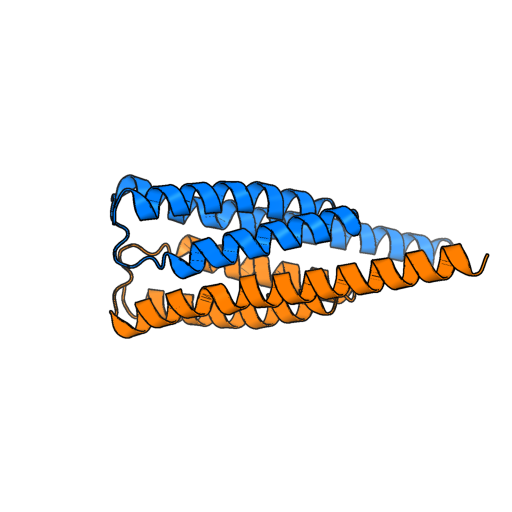L B C 1
ATOM 1386 O O . VAL B 1 82 ? -10.273 -6.102 3.826 1 98.81 82 VAL B O 1
ATOM 1389 N N . LEU B 1 83 ? -9.727 -4.336 2.65 1 98.81 83 LEU B N 1
ATOM 1390 C CA . LEU B 1 83 ? -9.336 -5.102 1.47 1 98.81 83 LEU B CA 1
ATOM 1391 C C . LEU B 1 83 ? -8.141 -6.004 1.771 1 98.81 83 LEU B C 1
ATOM 1393 O O . LEU B 1 83 ? -8.078 -7.137 1.293 1 98.81 83 LEU B O 1
ATOM 1397 N N . LEU B 1 84 ? -7.191 -5.453 2.561 1 98.88 84 LEU B N 1
ATOM 1398 C CA . LEU B 1 84 ? -6.051 -6.266 2.965 1 98.88 84 LEU B CA 1
ATOM 1399 C C . LEU B 1 84 ? -6.5 -7.441 3.826 1 98.88 84 LE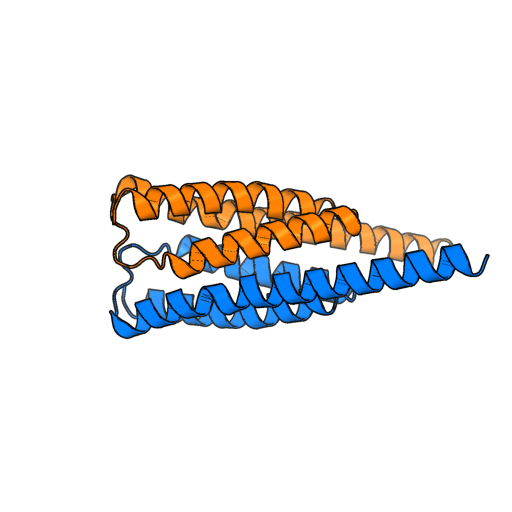U B C 1
ATOM 1401 O O . LEU B 1 84 ? -5.953 -8.539 3.719 1 98.88 84 LEU B O 1
ATOM 1405 N N . PHE B 1 85 ? -7.438 -7.184 4.691 1 98.81 85 PHE B N 1
ATOM 1406 C CA . PHE B 1 85 ? -7.98 -8.266 5.5 1 98.81 85 PHE B CA 1
ATOM 1407 C C . PHE B 1 85 ? -8.609 -9.344 4.621 1 98.81 85 PHE B C 1
ATOM 1409 O O . PHE B 1 85 ? -8.414 -10.539 4.855 1 98.81 85 PHE B O 1
ATOM 1416 N N . VAL B 1 86 ? -9.383 -8.984 3.666 1 98.81 86 VAL B N 1
ATOM 1417 C CA . VAL B 1 86 ? -9.977 -9.914 2.709 1 98.81 86 VAL B CA 1
ATOM 1418 C C . VAL B 1 86 ? -8.875 -10.711 2.012 1 98.81 86 VAL B C 1
ATOM 1420 O O . VAL B 1 86 ? -8.984 -11.93 1.866 1 98.81 86 VAL B O 1
ATOM 1423 N N . MET B 1 87 ? -7.773 -10.055 1.593 1 98.81 87 MET B N 1
ATOM 1424 C CA . MET B 1 87 ? -6.672 -10.727 0.916 1 98.81 87 MET B CA 1
ATOM 1425 C C . MET B 1 87 ? -6.012 -11.75 1.838 1 98.81 87 MET B C 1
ATOM 1427 O O . MET B 1 87 ? -5.598 -12.82 1.391 1 98.81 87 MET B O 1
ATOM 1431 N N . ILE B 1 88 ? -5.898 -11.367 3.08 1 98.88 88 ILE B N 1
ATOM 1432 C CA . ILE B 1 88 ? -5.312 -12.289 4.051 1 98.88 88 ILE B CA 1
ATOM 1433 C C . ILE B 1 88 ? -6.188 -13.531 4.172 1 98.88 88 ILE B C 1
ATOM 1435 O O . ILE B 1 88 ? -5.684 -14.656 4.172 1 98.88 88 ILE B O 1
ATOM 1439 N N . VAL B 1 89 ? -7.469 -13.375 4.273 1 98.69 89 VAL B N 1
ATOM 1440 C CA . VAL B 1 89 ? -8.406 -14.484 4.371 1 98.69 89 VAL B CA 1
ATOM 1441 C C . VAL B 1 89 ? -8.305 -15.359 3.119 1 98.69 89 VAL B C 1
ATOM 1443 O O . VAL B 1 89 ? -8.227 -16.578 3.215 1 98.69 89 VAL B O 1
ATOM 1446 N N . LEU B 1 90 ? -8.273 -14.773 1.935 1 98.69 90 LEU B N 1
ATOM 1447 C CA . LEU B 1 90 ? -8.172 -15.523 0.686 1 98.69 90 LEU B CA 1
ATOM 1448 C C . LEU B 1 90 ? -6.848 -16.281 0.609 1 98.69 90 LEU B C 1
ATOM 1450 O O . LEU B 1 90 ? -6.801 -17.406 0.135 1 98.69 90 LEU B O 1
ATOM 1454 N N . LYS B 1 91 ? -5.789 -15.578 1.044 1 98.38 91 LYS B N 1
ATOM 1455 C CA . LYS B 1 91 ? -4.477 -16.219 1.062 1 98.38 91 LYS B CA 1
ATOM 1456 C C . LYS B 1 91 ? -4.492 -17.469 1.941 1 98.38 91 LYS B C 1
ATOM 1458 O O . LYS B 1 91 ? -3.918 -18.5 1.577 1 98.38 91 LYS B O 1
ATOM 1463 N N . LEU B 1 92 ? -5.137 -17.391 3.057 1 98.06 92 LEU B N 1
ATOM 1464 C CA . LEU B 1 92 ? -5.18 -18.516 3.992 1 98.06 92 LEU B CA 1
ATOM 1465 C C . LEU B 1 92 ? -6.125 -19.609 3.494 1 98.06 92 LEU B C 1
ATOM 1467 O O . LEU B 1 92 ? -5.906 -20.781 3.75 1 98.06 92 LEU B O 1
ATOM 1471 N N . LYS B 1 93 ? -7.105 -19.234 2.775 1 97.81 93 LYS B N 1
ATOM 1472 C CA . LYS B 1 93 ? -8.102 -20.172 2.266 1 97.81 93 LYS B CA 1
ATOM 1473 C C . LYS B 1 93 ? -7.547 -21 1.114 1 97.81 93 LYS B C 1
ATOM 1475 O O . LYS B 1 93 ? -7.84 -22.188 1.002 1 97.81 93 LYS B O 1
ATOM 1480 N N . TYR B 1 94 ? -6.797 -20.375 0.198 1 96.5 94 TYR B N 1
ATOM 1481 C CA . TYR B 1 94 ? -6.352 -21.047 -1.024 1 96.5 94 TYR B CA 1
ATOM 1482 C C . TYR B 1 94 ? -4.879 -21.422 -0.928 1 96.5 94 TYR B C 1
ATOM 1484 O O . TYR B 1 94 ? -4.238 -21.703 -1.942 1 96.5 94 TYR B O 1
ATOM 1492 N N . LYS B 1 95 ? -4.215 -21.484 0.128 1 86.81 95 LYS B N 1
ATOM 1493 C CA . LYS B 1 95 ? -2.811 -21.812 0.332 1 86.81 95 LYS B CA 1
ATOM 1494 C C . LYS B 1 95 ? -2.486 -23.188 -0.241 1 86.81 95 LYS B C 1
ATOM 1496 O O . LYS B 1 95 ? -3.312 -24.109 -0.181 1 86.81 95 LYS B O 1
#

Radius of gyration: 18.13 Å; Cα contacts (8 Å, |Δi|>4): 241; chains: 2; bounding box: 24×62×48 Å